Protein AF-A0A1Q5XMU3-F1 (afdb_monomer_lite)

pLDDT: mean 89.69, std 11.52, range [32.59, 97.75]

Secondary structure (DSSP, 8-state):
--HHHHHHHHHHTSGGGEEEETTTTEEEE-GGGS-HHHHHHHHHTT--TT-EEEE-HHHHHHHHHHHTT-TT--HHHHHHHHHHHHHTSSGGGGGHHHHHHHHHT-------B-TTSSSBTTT-----EEEEHHHHHHHHHTT----SHHHHHHHHHHHHHHHHTTTTPPPHHHHHHHHHHHHHHHT--TT--HHHHHHHHHHHT-S-HHHHHHHHHHHTS--

Radius of gyration: 18.68 Å; chains: 1; bounding box: 54×38×47 Å

Structure (mmCIF, N/CA/C/O backbone):
data_AF-A0A1Q5XMU3-F1
#
_entry.id   AF-A0A1Q5XMU3-F1
#
loop_
_atom_site.group_PDB
_atom_site.id
_atom_site.type_symbol
_atom_site.label_atom_id
_atom_site.label_alt_id
_atom_site.label_comp_id
_atom_site.label_asym_id
_atom_site.label_entity_id
_atom_site.label_seq_id
_atom_site.pdbx_PDB_ins_code
_atom_site.Cartn_x
_atom_site.Cartn_y
_atom_site.Cartn_z
_atom_site.occupancy
_atom_site.B_iso_or_equiv
_atom_site.auth_seq_id
_atom_site.auth_comp_id
_atom_site.auth_asym_id
_atom_site.auth_atom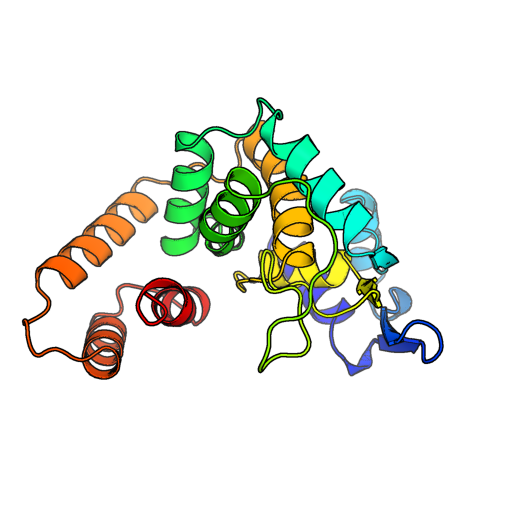_id
_atom_site.pdbx_PDB_model_num
ATOM 1 N N . MET A 1 1 ? 10.157 -1.623 8.350 1.00 85.00 1 MET A N 1
ATOM 2 C CA . MET A 1 1 ? 11.370 -0.986 7.797 1.00 85.00 1 MET A CA 1
ATOM 3 C C . MET A 1 1 ? 11.942 -0.007 8.817 1.00 85.00 1 MET A C 1
ATOM 5 O O . MET A 1 1 ? 11.156 0.649 9.494 1.00 85.00 1 MET A O 1
ATOM 9 N N . ASP A 1 2 ? 13.267 0.069 8.980 1.00 85.81 2 ASP A N 1
ATOM 10 C CA . ASP A 1 2 ? 13.879 1.017 9.924 1.00 85.81 2 ASP A CA 1
ATOM 11 C C . ASP A 1 2 ? 13.872 2.472 9.398 1.00 85.81 2 ASP A C 1
ATOM 13 O O . ASP A 1 2 ? 13.676 2.730 8.208 1.00 85.81 2 ASP A O 1
ATOM 17 N N . LYS A 1 3 ? 14.085 3.447 10.297 1.00 88.50 3 LYS A N 1
ATOM 18 C CA . LYS A 1 3 ? 14.045 4.883 9.957 1.00 88.50 3 LYS A CA 1
ATOM 19 C C . LYS A 1 3 ? 15.145 5.314 8.981 1.00 88.50 3 LYS A C 1
ATOM 21 O O . LYS A 1 3 ? 14.921 6.244 8.209 1.00 88.50 3 LYS A O 1
ATOM 26 N N . LYS A 1 4 ? 16.324 4.685 9.028 1.00 90.62 4 LYS A N 1
ATOM 27 C CA . LYS A 1 4 ? 17.451 5.023 8.143 1.00 90.62 4 LYS A CA 1
ATOM 28 C C . LYS A 1 4 ? 17.143 4.582 6.715 1.00 90.62 4 LYS A C 1
ATOM 30 O O . LYS A 1 4 ? 17.297 5.378 5.793 1.00 90.62 4 LYS A O 1
ATOM 35 N N . MET A 1 5 ? 16.613 3.370 6.562 1.00 92.56 5 MET A N 1
ATOM 36 C CA . MET A 1 5 ? 16.179 2.824 5.281 1.00 92.56 5 MET A CA 1
ATOM 37 C C . MET A 1 5 ? 15.066 3.685 4.684 1.00 92.56 5 MET A C 1
ATOM 39 O O . MET A 1 5 ? 15.163 4.113 3.538 1.00 92.56 5 MET A O 1
ATOM 43 N N . LEU A 1 6 ? 14.053 4.045 5.479 1.00 92.75 6 LEU A N 1
ATOM 44 C CA . LEU A 1 6 ? 12.958 4.889 4.996 1.00 92.75 6 LEU A CA 1
ATOM 45 C C . LEU A 1 6 ? 13.437 6.286 4.559 1.00 92.75 6 LEU A C 1
ATOM 47 O O . LEU A 1 6 ? 12.930 6.834 3.580 1.00 92.75 6 LEU A O 1
ATOM 51 N N . ALA A 1 7 ? 14.430 6.861 5.245 1.00 93.25 7 ALA A N 1
ATOM 52 C CA . ALA A 1 7 ? 15.046 8.126 4.841 1.00 93.25 7 ALA A CA 1
ATOM 53 C C . ALA A 1 7 ? 15.828 7.998 3.521 1.00 93.25 7 ALA A C 1
ATOM 55 O O . ALA A 1 7 ? 15.717 8.877 2.664 1.00 93.25 7 ALA A O 1
ATOM 56 N N . ALA A 1 8 ? 16.565 6.899 3.331 1.00 95.25 8 ALA A N 1
ATOM 57 C CA . ALA A 1 8 ? 17.249 6.600 2.074 1.00 95.25 8 ALA A CA 1
ATOM 58 C C . ALA A 1 8 ? 16.251 6.448 0.917 1.00 95.25 8 ALA A C 1
ATOM 60 O O . ALA A 1 8 ? 16.411 7.103 -0.111 1.00 95.25 8 ALA A O 1
ATOM 61 N N . LEU A 1 9 ? 15.172 5.680 1.110 1.00 96.19 9 LEU A N 1
ATOM 62 C CA . LEU A 1 9 ? 14.114 5.528 0.108 1.00 96.19 9 LEU A CA 1
ATOM 63 C C . LEU A 1 9 ? 13.406 6.851 -0.191 1.00 96.19 9 LEU A C 1
ATOM 65 O O . LEU A 1 9 ? 13.114 7.142 -1.345 1.00 96.19 9 LEU A O 1
ATOM 69 N N . LYS A 1 10 ? 13.189 7.704 0.817 1.00 95.25 10 LYS A N 1
ATOM 70 C CA . LYS A 1 10 ? 12.628 9.044 0.599 1.00 95.25 10 LYS A CA 1
ATOM 71 C C . LYS A 1 10 ? 13.522 9.924 -0.274 1.00 95.25 10 LYS A C 1
ATOM 73 O O . LYS A 1 10 ? 12.995 10.695 -1.070 1.00 95.25 10 LYS A O 1
ATOM 78 N N . LYS A 1 11 ? 14.849 9.814 -0.143 1.00 95.94 11 LYS A N 1
ATOM 79 C CA . LYS A 1 11 ? 15.787 10.471 -1.064 1.00 95.94 11 LYS A CA 1
ATOM 80 C C . LYS A 1 11 ? 15.689 9.833 -2.452 1.00 95.94 11 LYS A C 1
ATOM 82 O O . LYS A 1 11 ? 15.517 10.563 -3.418 1.00 95.94 11 LYS A O 1
ATOM 87 N N . LEU A 1 12 ? 15.741 8.503 -2.547 1.00 97.06 12 LEU A N 1
ATOM 88 C CA . LEU A 1 12 ? 15.710 7.770 -3.817 1.00 97.06 12 LEU A CA 1
ATOM 89 C C . LEU A 1 12 ? 14.469 8.107 -4.652 1.00 97.06 12 LEU A C 1
ATOM 91 O O . LEU A 1 12 ? 14.601 8.503 -5.802 1.00 97.06 12 LEU A O 1
ATOM 95 N N . TYR A 1 13 ? 13.281 8.001 -4.055 1.00 96.94 13 TYR A N 1
ATOM 96 C CA . TYR A 1 13 ? 11.997 8.171 -4.739 1.00 96.94 13 TYR A CA 1
ATOM 97 C C . TYR A 1 13 ? 11.547 9.629 -4.883 1.00 96.94 13 TYR A C 1
ATOM 99 O O . TYR A 1 13 ? 10.410 9.903 -5.274 1.00 96.94 13 TYR A O 1
ATOM 107 N N . HIS A 1 14 ? 12.425 10.587 -4.583 1.00 95.94 14 HIS A N 1
ATOM 108 C CA . HIS A 1 14 ? 12.162 11.985 -4.884 1.00 95.94 14 HIS A CA 1
ATOM 109 C C . HIS A 1 14 ? 12.151 12.204 -6.405 1.00 95.94 14 HIS A C 1
ATOM 111 O O . HIS A 1 14 ? 13.027 11.714 -7.111 1.00 95.94 14 HIS A O 1
ATOM 117 N N . HIS A 1 15 ? 11.188 12.975 -6.916 1.00 93.00 15 HIS A N 1
ATOM 118 C CA . HIS A 1 15 ? 10.968 13.165 -8.359 1.00 93.00 15 HIS A CA 1
ATOM 119 C C . HIS A 1 15 ? 12.192 13.715 -9.120 1.00 93.00 15 HIS A C 1
ATOM 121 O O . HIS A 1 15 ? 12.386 13.406 -10.288 1.00 93.00 15 HIS A O 1
ATOM 127 N N . THR A 1 16 ? 13.061 14.493 -8.468 1.00 95.44 16 THR A N 1
ATOM 128 C CA . THR A 1 16 ? 14.312 14.992 -9.082 1.00 95.44 16 THR A CA 1
ATOM 129 C C . THR A 1 16 ? 15.357 13.897 -9.314 1.00 95.44 16 THR A C 1
ATOM 131 O O . THR A 1 16 ? 16.312 14.095 -10.062 1.00 95.44 16 THR A O 1
ATOM 134 N N . ASN A 1 17 ? 15.208 12.754 -8.645 1.00 96.19 17 ASN A N 1
ATOM 135 C CA . ASN A 1 17 ? 16.136 11.629 -8.704 1.00 96.19 17 ASN A CA 1
ATOM 136 C C . ASN A 1 17 ? 15.641 10.522 -9.645 1.00 96.19 17 ASN A C 1
ATOM 138 O O . ASN A 1 17 ? 16.278 9.471 -9.733 1.00 96.19 17 ASN A O 1
ATOM 142 N N . SER A 1 18 ? 14.543 10.776 -10.364 1.00 96.50 18 SER A N 1
ATOM 143 C CA . SER A 1 18 ? 14.034 9.903 -11.414 1.00 96.50 18 SER A CA 1
ATOM 144 C C . SER A 1 18 ? 14.300 10.429 -12.818 1.00 96.50 18 SER A C 1
ATOM 146 O O . SER A 1 18 ? 14.412 11.633 -13.045 1.00 96.50 18 SER A O 1
ATOM 148 N N . GLU A 1 19 ? 14.324 9.497 -13.756 1.00 96.75 19 GLU A N 1
ATOM 149 C CA . GLU A 1 19 ? 14.208 9.707 -15.189 1.00 96.75 19 GLU A CA 1
ATOM 150 C C . GLU A 1 19 ? 12.916 9.040 -15.666 1.00 96.75 19 GLU A C 1
ATOM 152 O O . GLU A 1 19 ? 12.567 7.957 -15.194 1.00 96.75 19 GLU A O 1
ATOM 157 N N . TYR A 1 20 ? 12.153 9.717 -16.522 1.00 96.88 20 TYR A N 1
ATOM 158 C CA . TYR A 1 20 ? 10.902 9.165 -17.030 1.00 96.88 20 TYR A CA 1
ATOM 159 C C . TYR A 1 20 ? 11.183 8.319 -18.268 1.00 96.88 20 TYR A C 1
ATOM 161 O O . TYR A 1 20 ? 11.651 8.839 -19.280 1.00 96.88 20 TYR A O 1
ATOM 169 N N . ASP A 1 21 ? 10.889 7.029 -18.173 1.00 97.25 21 ASP A N 1
ATOM 170 C CA . ASP A 1 21 ? 10.898 6.111 -19.301 1.00 97.25 21 ASP A CA 1
ATOM 171 C C . ASP A 1 21 ? 9.603 6.322 -20.090 1.00 97.25 21 ASP A C 1
ATOM 173 O O . ASP A 1 21 ? 8.519 5.949 -19.641 1.00 97.25 21 ASP A O 1
ATOM 177 N N . VAL A 1 22 ? 9.716 6.978 -21.247 1.00 96.31 22 VAL A N 1
ATOM 178 C CA . VAL A 1 22 ? 8.573 7.311 -22.112 1.00 96.31 22 VAL A CA 1
ATOM 179 C C . VAL A 1 22 ? 7.969 6.063 -22.754 1.00 96.31 22 VAL A C 1
ATOM 181 O O . VAL A 1 22 ? 6.764 6.034 -22.979 1.00 96.31 22 VAL A O 1
ATOM 184 N N . GLU A 1 23 ? 8.783 5.047 -23.043 1.00 95.81 23 GLU A N 1
ATOM 185 C CA . GLU A 1 23 ? 8.330 3.817 -23.699 1.00 95.81 23 GLU A CA 1
ATOM 186 C C . GLU A 1 23 ? 7.429 3.014 -22.762 1.00 95.81 23 GLU A C 1
ATOM 188 O O . GLU A 1 23 ? 6.353 2.569 -23.154 1.00 95.81 23 GLU A O 1
ATOM 193 N N . ARG A 1 24 ? 7.845 2.884 -21.500 1.00 96.00 24 ARG A N 1
ATOM 194 C CA . ARG A 1 24 ? 7.089 2.147 -20.479 1.00 96.00 24 ARG A CA 1
ATOM 195 C C . ARG A 1 24 ? 6.096 3.025 -19.724 1.00 96.00 24 ARG A C 1
ATOM 197 O O . ARG A 1 24 ? 5.185 2.525 -19.081 1.00 96.00 24 ARG A O 1
ATOM 204 N N . GLY A 1 25 ? 6.261 4.339 -19.765 1.00 95.44 25 GLY A N 1
ATOM 205 C CA . GLY A 1 25 ? 5.423 5.278 -19.031 1.00 95.44 25 GLY A CA 1
ATOM 206 C C . GLY A 1 25 ? 5.676 5.302 -17.517 1.00 95.44 25 GLY A C 1
ATOM 207 O O . GLY A 1 25 ? 4.809 5.750 -16.763 1.00 95.44 25 GLY A O 1
ATOM 208 N N . VAL A 1 26 ? 6.851 4.862 -17.050 1.00 96.25 26 VAL A N 1
ATOM 209 C CA . VAL A 1 26 ? 7.207 4.772 -15.620 1.00 96.25 26 VAL A CA 1
ATOM 210 C C . VAL A 1 26 ? 8.422 5.628 -15.264 1.00 96.25 26 VAL A C 1
ATOM 212 O O . VAL A 1 26 ? 9.287 5.912 -16.084 1.00 96.25 26 VAL A O 1
ATOM 215 N N . SER A 1 27 ? 8.519 6.038 -13.998 1.00 96.88 27 SER A N 1
ATOM 216 C CA . SER A 1 27 ? 9.730 6.678 -13.471 1.00 96.88 27 SER A CA 1
ATOM 217 C C . SER A 1 27 ? 10.754 5.629 -13.031 1.00 96.88 27 SER A C 1
ATOM 219 O O . SER A 1 27 ? 10.442 4.768 -12.202 1.00 96.88 27 SER A O 1
ATOM 221 N N . LEU A 1 28 ? 11.983 5.757 -13.531 1.00 97.75 28 LEU A N 1
ATOM 222 C CA . LEU A 1 28 ? 13.152 4.983 -13.119 1.00 97.75 28 LEU A CA 1
ATOM 223 C C . LEU A 1 28 ? 14.025 5.826 -12.189 1.00 97.75 28 LEU A C 1
ATOM 225 O O . LEU A 1 28 ? 14.366 6.965 -12.499 1.00 97.75 28 LEU A O 1
ATOM 229 N N . TYR A 1 29 ? 14.384 5.284 -11.033 1.00 97.38 29 TYR A N 1
ATOM 230 C CA . TYR A 1 29 ? 15.081 5.991 -9.963 1.00 97.38 29 TYR A CA 1
ATOM 231 C C . TYR A 1 29 ? 16.564 5.629 -9.926 1.00 97.38 29 TYR A C 1
ATOM 233 O O . TYR A 1 29 ? 16.936 4.455 -9.935 1.00 97.38 29 TYR A O 1
ATOM 241 N N . ARG A 1 30 ? 17.416 6.655 -9.853 1.00 96.06 30 ARG A N 1
ATOM 242 C CA . ARG A 1 30 ? 18.880 6.528 -9.893 1.00 96.06 30 ARG A CA 1
ATOM 243 C C . ARG A 1 30 ? 19.457 6.311 -8.500 1.00 96.06 30 ARG A C 1
ATOM 245 O O . ARG A 1 30 ? 19.472 7.230 -7.671 1.00 96.06 30 ARG A O 1
ATOM 252 N N . THR A 1 31 ? 19.970 5.112 -8.232 1.00 94.75 31 THR A N 1
ATOM 253 C CA . THR A 1 31 ? 20.584 4.781 -6.932 1.00 94.75 31 THR A CA 1
ATOM 254 C C . THR A 1 31 ? 21.879 5.556 -6.678 1.00 94.75 31 THR A C 1
ATOM 256 O O . THR A 1 31 ? 22.273 5.764 -5.529 1.00 94.75 31 THR A O 1
ATOM 259 N N . GLU A 1 32 ? 22.502 6.081 -7.732 1.00 93.88 32 GLU A N 1
ATOM 260 C CA . GLU A 1 32 ? 23.724 6.885 -7.705 1.00 93.88 32 GLU A CA 1
ATOM 261 C C . GLU A 1 32 ? 23.534 8.183 -6.908 1.00 93.88 32 GLU A C 1
ATOM 263 O O . GLU A 1 32 ? 24.490 8.712 -6.345 1.00 93.88 32 GLU A O 1
ATOM 268 N N . THR A 1 33 ? 22.287 8.655 -6.801 1.00 92.44 33 THR A N 1
ATOM 269 C CA . THR A 1 33 ? 21.901 9.841 -6.018 1.00 92.44 33 THR A CA 1
ATOM 270 C C . THR A 1 33 ? 21.986 9.624 -4.500 1.00 92.44 33 THR A C 1
ATOM 272 O O . THR A 1 33 ? 21.957 10.582 -3.716 1.00 92.44 33 THR A O 1
ATOM 275 N N . LEU A 1 34 ? 22.089 8.371 -4.052 1.00 94.62 34 LEU A N 1
ATOM 276 C CA . LEU A 1 34 ? 22.257 8.010 -2.649 1.00 94.62 34 LEU A CA 1
ATOM 277 C C . LEU A 1 34 ? 23.734 8.012 -2.244 1.00 94.62 34 LEU A C 1
ATOM 279 O O . LEU A 1 34 ? 24.616 7.688 -3.034 1.00 94.62 34 LEU A O 1
ATOM 283 N N . GLU A 1 35 ? 23.997 8.308 -0.970 1.00 94.38 35 GLU A N 1
ATOM 284 C CA . GLU A 1 35 ? 25.339 8.140 -0.403 1.00 94.38 35 GLU A CA 1
ATOM 285 C C . GLU A 1 35 ? 25.748 6.655 -0.411 1.00 94.38 35 GLU A C 1
ATOM 287 O O . GLU A 1 35 ? 24.880 5.790 -0.241 1.00 94.38 35 GLU A O 1
ATOM 292 N N . PRO A 1 36 ? 27.049 6.318 -0.506 1.00 95.44 36 PRO A N 1
ATOM 293 C CA . PRO A 1 36 ? 27.510 4.926 -0.536 1.00 95.44 36 PRO A CA 1
ATOM 294 C C . PRO A 1 36 ? 26.989 4.064 0.624 1.00 95.44 36 PRO A C 1
ATOM 296 O O . PRO A 1 36 ? 26.612 2.912 0.423 1.00 95.44 36 PRO A O 1
ATOM 299 N N . ALA A 1 37 ? 26.904 4.628 1.834 1.00 93.31 37 ALA A N 1
ATOM 300 C CA . ALA A 1 37 ? 26.363 3.927 2.998 1.00 93.31 37 ALA A CA 1
ATOM 301 C C . ALA A 1 37 ? 24.868 3.592 2.850 1.00 93.31 37 ALA A C 1
ATOM 303 O O . ALA A 1 37 ? 24.435 2.524 3.275 1.00 93.31 37 ALA A O 1
ATOM 304 N N . ALA A 1 38 ? 24.089 4.482 2.225 1.00 94.00 38 ALA A N 1
ATOM 305 C CA . ALA A 1 38 ? 22.674 4.253 1.956 1.00 94.00 38 ALA A CA 1
ATOM 306 C C . ALA A 1 38 ? 22.482 3.211 0.844 1.00 94.00 38 ALA A C 1
ATOM 308 O O . ALA A 1 38 ? 21.647 2.327 1.002 1.00 94.00 38 ALA A O 1
ATOM 309 N N . ARG A 1 39 ? 23.293 3.242 -0.225 1.00 94.56 39 ARG A N 1
ATOM 310 C CA . ARG A 1 39 ? 23.283 2.191 -1.264 1.00 94.56 39 ARG A CA 1
ATOM 311 C C . ARG A 1 39 ? 23.563 0.807 -0.682 1.00 94.56 39 ARG A C 1
ATOM 313 O O . ARG A 1 39 ? 22.776 -0.109 -0.884 1.00 94.56 39 ARG A O 1
ATOM 320 N N . LYS A 1 40 ? 24.606 0.694 0.146 1.00 92.94 40 LYS A N 1
ATOM 321 C CA . LYS A 1 40 ? 24.927 -0.551 0.856 1.00 92.94 40 LYS A CA 1
ATOM 322 C C . LYS A 1 40 ? 23.772 -1.024 1.740 1.00 92.94 40 LYS A C 1
ATOM 324 O O . LYS A 1 40 ? 23.532 -2.221 1.854 1.00 92.94 40 LYS A O 1
ATOM 329 N N . GLN A 1 41 ? 23.055 -0.098 2.376 1.00 91.81 41 GLN A N 1
ATOM 330 C CA . GLN A 1 41 ? 21.873 -0.447 3.156 1.00 91.81 41 GLN A CA 1
ATOM 331 C C . GLN A 1 41 ? 20.760 -1.012 2.258 1.00 91.81 41 GLN A C 1
ATOM 333 O O . GLN A 1 41 ? 20.188 -2.036 2.609 1.00 91.81 41 GLN A O 1
ATOM 338 N N . LEU A 1 42 ? 20.485 -0.415 1.093 1.00 93.12 42 LEU A N 1
ATOM 339 C CA . LEU A 1 42 ? 19.509 -0.961 0.138 1.00 93.12 42 LEU A CA 1
ATOM 340 C C . LEU A 1 42 ? 19.868 -2.393 -0.276 1.00 93.12 42 LEU A C 1
ATOM 342 O O . LEU A 1 42 ? 19.014 -3.273 -0.203 1.00 93.12 42 LEU A O 1
ATOM 346 N N . GLU A 1 43 ? 21.133 -2.636 -0.617 1.00 92.06 43 GLU A N 1
ATOM 347 C CA . GLU A 1 43 ? 21.645 -3.964 -0.981 1.00 92.06 43 GLU A CA 1
ATOM 348 C C . GLU A 1 43 ? 21.471 -4.984 0.154 1.00 92.06 43 GLU A C 1
ATOM 350 O O . GLU A 1 43 ? 20.992 -6.090 -0.074 1.00 92.06 43 GLU A O 1
ATOM 355 N N . GLN A 1 44 ? 21.795 -4.610 1.398 1.00 91.00 44 GLN A N 1
ATOM 356 C CA . GLN A 1 44 ? 21.622 -5.479 2.572 1.00 91.00 44 GLN A CA 1
ATOM 357 C C . GLN A 1 44 ? 20.162 -5.850 2.834 1.00 91.00 44 GLN A C 1
ATOM 359 O O . GLN A 1 44 ? 19.881 -6.936 3.336 1.00 91.00 44 GLN A O 1
ATOM 364 N N . TYR A 1 45 ? 19.242 -4.944 2.513 1.00 89.12 45 TYR A N 1
ATOM 365 C CA . TYR A 1 45 ? 17.806 -5.182 2.603 1.00 89.12 45 TYR A CA 1
ATOM 366 C C . TYR A 1 45 ? 17.241 -5.908 1.372 1.00 89.12 45 TYR A C 1
ATOM 368 O O . TYR A 1 45 ? 16.050 -6.210 1.364 1.00 89.12 45 TYR A O 1
ATOM 376 N N . GLY A 1 46 ? 18.062 -6.180 0.348 1.00 91.88 46 GLY A N 1
ATOM 377 C CA . GLY A 1 46 ? 17.612 -6.754 -0.921 1.00 91.88 46 GLY A CA 1
ATOM 378 C C . GLY A 1 46 ? 16.644 -5.843 -1.677 1.00 91.88 46 GLY A C 1
ATOM 379 O O . GLY A 1 46 ? 15.783 -6.329 -2.401 1.00 91.88 46 GLY A O 1
ATOM 380 N N . TRP A 1 47 ? 16.725 -4.525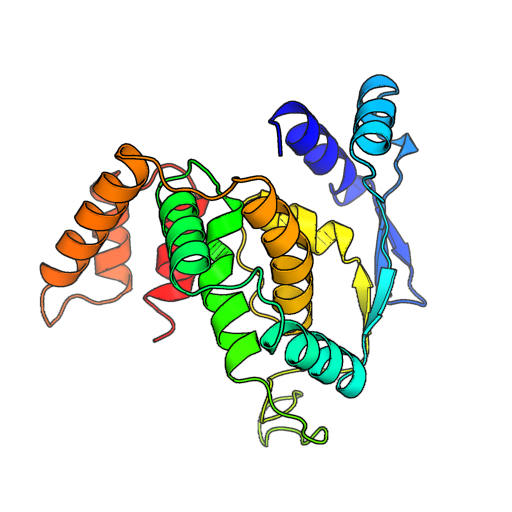 -1.468 1.00 94.50 47 TRP A N 1
ATOM 381 C CA . TRP A 1 47 ? 15.794 -3.576 -2.067 1.00 94.50 47 TRP A CA 1
ATOM 382 C C . TRP A 1 47 ? 16.194 -3.237 -3.502 1.00 94.50 47 TRP A C 1
ATOM 384 O O . TRP A 1 47 ? 17.174 -2.526 -3.736 1.00 94.50 47 TRP A O 1
ATOM 394 N N . GLU A 1 48 ? 15.381 -3.668 -4.460 1.00 95.56 48 GLU A N 1
ATOM 395 C CA . GLU A 1 48 ? 15.496 -3.265 -5.857 1.00 95.56 48 GLU A CA 1
ATOM 396 C C . GLU A 1 48 ? 14.826 -1.903 -6.089 1.00 95.56 48 GLU A C 1
ATOM 398 O O . GLU A 1 48 ? 13.653 -1.709 -5.775 1.00 95.56 48 GLU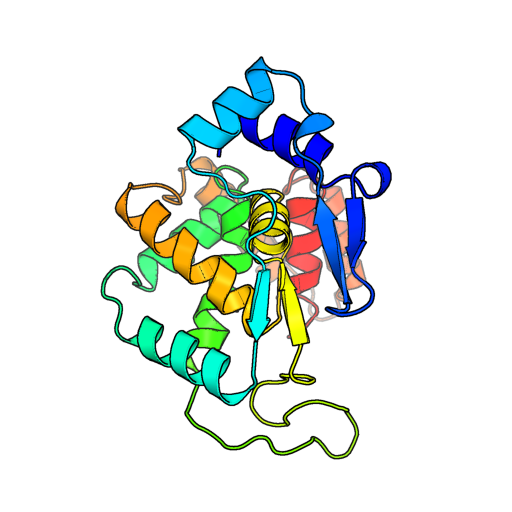 A O 1
ATOM 403 N N . ALA A 1 49 ? 15.558 -0.928 -6.633 1.00 96.12 49 ALA A N 1
ATOM 404 C CA . ALA A 1 49 ? 15.043 0.432 -6.829 1.00 96.12 49 ALA A CA 1
ATOM 405 C C . ALA A 1 49 ? 13.959 0.539 -7.918 1.00 96.12 49 ALA A C 1
ATOM 407 O O . ALA A 1 49 ? 13.086 1.401 -7.828 1.00 96.12 49 ALA A O 1
ATOM 408 N N . ASN A 1 50 ? 14.032 -0.316 -8.942 1.00 97.12 50 ASN A N 1
ATOM 409 C CA . ASN A 1 50 ? 13.206 -0.253 -10.148 1.00 97.12 50 ASN A CA 1
ATOM 410 C C . ASN A 1 50 ? 12.666 -1.637 -10.525 1.00 97.12 50 ASN A C 1
ATOM 412 O O . ASN A 1 50 ? 12.952 -2.136 -11.605 1.00 97.12 50 ASN A O 1
ATOM 416 N N . ASP A 1 51 ? 11.871 -2.227 -9.632 1.00 96.75 51 ASP A N 1
ATOM 417 C CA . ASP A 1 51 ? 11.144 -3.479 -9.879 1.00 96.75 51 ASP A CA 1
ATOM 418 C C . ASP A 1 51 ? 9.958 -3.208 -10.824 1.00 96.75 51 ASP A C 1
ATOM 420 O O . ASP A 1 51 ? 8.828 -2.970 -10.380 1.00 96.75 51 ASP A O 1
ATOM 424 N N . THR A 1 52 ? 10.245 -3.093 -12.125 1.00 97.25 52 THR A N 1
ATOM 425 C CA . THR A 1 52 ? 9.265 -2.713 -13.153 1.00 97.25 52 THR A CA 1
ATOM 426 C C . THR A 1 52 ? 8.671 -3.920 -13.858 1.00 97.25 52 THR A C 1
ATOM 428 O O . THR A 1 52 ? 9.417 -4.706 -14.441 1.00 97.25 52 THR A O 1
ATOM 431 N N . HIS A 1 53 ? 7.343 -4.002 -13.900 1.00 96.38 53 HIS A N 1
ATOM 432 C CA . HIS A 1 53 ? 6.612 -5.092 -14.550 1.00 96.38 53 HIS A CA 1
ATOM 433 C C . HIS A 1 53 ? 5.519 -4.543 -15.449 1.00 96.38 53 HIS A C 1
ATOM 435 O O . HIS A 1 53 ? 4.858 -3.573 -15.082 1.00 96.38 53 HIS A O 1
ATOM 441 N N . GLU A 1 54 ? 5.306 -5.184 -16.592 1.00 97.12 54 GLU A N 1
ATOM 442 C CA . GLU A 1 54 ? 4.072 -5.022 -17.351 1.00 97.12 54 GLU A CA 1
ATOM 443 C C . GLU A 1 54 ? 2.963 -5.775 -16.617 1.00 97.12 54 GLU A C 1
ATOM 445 O O . GLU A 1 54 ? 3.074 -6.972 -16.354 1.00 97.12 54 GLU A O 1
ATOM 450 N N . ILE A 1 55 ? 1.916 -5.055 -16.227 1.00 96.12 55 ILE A N 1
ATOM 451 C CA . ILE A 1 55 ? 0.783 -5.611 -15.501 1.00 96.12 55 ILE A CA 1
ATOM 452 C C . ILE A 1 55 ? -0.412 -5.626 -16.436 1.00 96.12 55 ILE A C 1
ATOM 454 O O . ILE A 1 55 ? -0.914 -4.567 -16.820 1.00 96.12 55 ILE A O 1
ATOM 458 N N . THR A 1 56 ? -0.892 -6.826 -16.750 1.00 97.00 56 THR A N 1
ATOM 459 C CA . THR A 1 56 ? -2.127 -7.017 -17.510 1.00 97.00 56 THR A CA 1
ATOM 460 C C . THR A 1 56 ? -3.312 -7.276 -16.585 1.00 97.00 56 THR A C 1
ATOM 462 O O . THR A 1 56 ? -3.149 -7.739 -15.447 1.00 97.00 56 THR A O 1
ATOM 465 N N . HIS A 1 57 ? -4.527 -7.014 -17.074 1.00 96.31 57 HIS A N 1
ATOM 466 C CA . HIS A 1 57 ? -5.767 -7.339 -16.357 1.00 96.31 57 HIS A CA 1
ATOM 467 C C . HIS A 1 57 ? -5.832 -8.816 -15.944 1.00 96.31 57 HIS A C 1
ATOM 469 O O . HIS A 1 57 ? -6.164 -9.127 -14.798 1.00 96.31 57 HIS A O 1
ATOM 475 N N . HIS A 1 58 ? -5.490 -9.721 -16.860 1.00 95.31 58 HIS A N 1
ATOM 476 C CA . HIS A 1 58 ? -5.560 -11.158 -16.613 1.00 95.31 58 HIS A CA 1
ATOM 477 C C . HIS A 1 58 ? -4.524 -11.604 -15.575 1.00 95.31 58 HIS A C 1
ATOM 479 O O . HIS A 1 58 ? -4.863 -12.310 -14.618 1.00 95.31 58 HIS A O 1
ATOM 485 N N . ASP A 1 59 ? -3.277 -11.148 -15.719 1.00 94.94 59 ASP A N 1
ATOM 486 C CA . ASP A 1 59 ? -2.188 -11.555 -14.834 1.00 94.94 59 ASP A CA 1
ATOM 487 C C . ASP A 1 59 ? -2.431 -11.085 -13.405 1.00 94.94 59 ASP A C 1
ATOM 489 O O . ASP A 1 59 ? -2.327 -11.884 -12.472 1.00 94.94 59 ASP A O 1
ATOM 493 N N . ILE A 1 60 ? -2.836 -9.825 -13.210 1.00 95.38 60 ILE A N 1
ATOM 494 C CA . ILE A 1 60 ? -3.032 -9.301 -11.857 1.00 95.38 60 ILE A CA 1
ATOM 495 C C . ILE A 1 60 ? -4.195 -9.981 -11.129 1.00 95.38 60 ILE A C 1
ATOM 497 O O . ILE A 1 60 ? -4.116 -10.215 -9.919 1.00 95.38 60 ILE A O 1
ATOM 501 N N . ASN A 1 61 ? -5.256 -10.349 -11.854 1.00 95.81 61 ASN A N 1
ATOM 502 C CA . ASN A 1 61 ? -6.363 -11.108 -11.282 1.00 95.81 61 ASN A CA 1
ATOM 503 C C . ASN A 1 61 ? -5.874 -12.482 -10.817 1.00 95.81 61 ASN A C 1
ATOM 505 O O . ASN A 1 61 ? -6.104 -12.852 -9.666 1.00 95.81 61 ASN A O 1
ATOM 509 N N . ARG A 1 62 ? -5.143 -13.214 -11.667 1.00 95.62 62 ARG A N 1
ATOM 510 C CA . ARG A 1 62 ? -4.593 -14.534 -11.317 1.00 95.62 62 ARG A CA 1
ATOM 511 C C . ARG A 1 62 ? -3.608 -14.468 -10.160 1.00 95.62 62 ARG A C 1
ATOM 513 O O . ARG A 1 62 ? -3.664 -15.313 -9.269 1.00 95.62 62 ARG A O 1
ATOM 520 N N . MET A 1 63 ? -2.746 -13.457 -10.143 1.00 95.31 63 MET A N 1
ATOM 521 C CA . MET A 1 63 ? -1.801 -13.214 -9.056 1.00 95.31 63 MET A CA 1
ATOM 522 C C . MET A 1 63 ? -2.519 -12.983 -7.719 1.00 95.31 63 MET A C 1
ATOM 524 O O . MET A 1 63 ? -2.142 -13.578 -6.712 1.00 95.31 63 MET A O 1
ATOM 528 N N . LEU A 1 64 ? -3.587 -12.178 -7.692 1.00 95.44 64 LEU A N 1
ATOM 529 C CA . LEU A 1 64 ? -4.391 -11.973 -6.481 1.00 95.44 64 LEU A CA 1
ATOM 530 C C . LEU A 1 64 ? -5.175 -13.220 -6.065 1.00 95.44 64 LEU A C 1
ATOM 532 O O . LEU A 1 64 ? -5.248 -13.514 -4.874 1.00 95.44 64 LEU A O 1
ATOM 536 N N . ILE A 1 65 ? -5.745 -13.959 -7.017 1.00 96.12 65 ILE A N 1
ATOM 537 C CA . ILE A 1 65 ? -6.465 -15.209 -6.734 1.00 96.12 65 ILE A CA 1
ATOM 538 C C . ILE A 1 65 ? -5.514 -16.239 -6.118 1.00 96.12 65 ILE A C 1
ATOM 540 O O . ILE A 1 65 ? -5.868 -16.882 -5.133 1.00 96.12 65 ILE A O 1
ATOM 544 N N . ALA A 1 66 ? -4.284 -16.354 -6.628 1.00 95.06 66 ALA A N 1
ATOM 545 C CA . ALA A 1 66 ? -3.282 -17.264 -6.075 1.00 95.06 66 ALA A CA 1
ATOM 546 C C . ALA A 1 66 ? -3.001 -16.983 -4.585 1.00 95.06 66 ALA A C 1
ATOM 548 O O . ALA A 1 66 ? -2.884 -17.921 -3.791 1.00 95.06 66 ALA A O 1
ATOM 549 N N . LEU A 1 67 ? -2.983 -15.705 -4.184 1.00 95.12 67 LEU A N 1
ATOM 550 C CA . LEU A 1 67 ? -2.785 -15.300 -2.788 1.00 95.12 67 LEU A CA 1
ATOM 551 C C . LEU A 1 67 ? -3.938 -15.699 -1.855 1.00 95.12 67 LEU A C 1
ATOM 553 O O . LEU A 1 67 ? -3.709 -15.823 -0.655 1.00 95.12 67 LEU A O 1
ATOM 557 N N . GLN A 1 68 ? -5.150 -15.953 -2.362 1.00 93.81 68 GLN A N 1
ATOM 558 C CA . GLN A 1 68 ? -6.287 -16.367 -1.521 1.00 93.81 68 GLN A CA 1
ATOM 559 C C . GLN A 1 68 ? -6.030 -17.690 -0.794 1.00 93.81 68 GLN A C 1
ATOM 561 O O . GLN A 1 68 ? -6.581 -17.926 0.280 1.00 93.81 68 GLN A O 1
ATOM 566 N N . SER A 1 69 ? -5.196 -18.549 -1.383 1.00 89.50 69 SER A N 1
ATOM 567 C CA . SER A 1 69 ? -4.816 -19.847 -0.821 1.00 89.50 69 SER A CA 1
ATOM 568 C C . SER A 1 69 ? -3.574 -19.795 0.079 1.00 89.50 69 SER A C 1
ATOM 570 O O . SER A 1 69 ? -3.166 -20.820 0.626 1.00 89.50 69 SER A O 1
ATOM 572 N N . ASP A 1 70 ? -2.964 -18.619 0.257 1.00 89.00 70 ASP A N 1
ATOM 573 C CA . ASP A 1 70 ? -1.752 -18.462 1.056 1.00 89.00 70 ASP A CA 1
ATOM 574 C C . ASP A 1 70 ? -2.063 -18.537 2.560 1.00 89.00 70 ASP A C 1
ATOM 576 O O . ASP A 1 70 ? -2.669 -17.639 3.148 1.00 89.00 70 ASP A O 1
ATOM 580 N N . GLY A 1 71 ? -1.598 -19.604 3.215 1.00 82.12 71 GLY A N 1
ATOM 581 C CA . GLY A 1 71 ? -1.821 -19.842 4.645 1.00 82.12 71 GLY A CA 1
ATOM 582 C C . GLY A 1 71 ? -1.162 -18.822 5.584 1.00 82.12 71 GLY A C 1
ATOM 583 O O . GLY A 1 71 ? -1.432 -18.829 6.789 1.00 82.12 71 GLY A O 1
ATOM 584 N N . ARG A 1 72 ? -0.303 -17.926 5.078 1.00 86.44 72 ARG A N 1
ATOM 585 C CA . ARG A 1 72 ? 0.246 -16.814 5.871 1.00 86.44 72 ARG A CA 1
ATOM 586 C C . ARG A 1 72 ? -0.817 -15.753 6.143 1.00 86.44 72 ARG A C 1
ATOM 588 O O . ARG A 1 72 ? -0.738 -15.077 7.180 1.00 86.44 72 ARG A O 1
ATOM 595 N N . ALA A 1 73 ? -1.826 -15.666 5.276 1.00 77.88 73 ALA A N 1
ATOM 596 C CA . ALA A 1 73 ? -2.983 -14.802 5.411 1.00 77.88 73 ALA A CA 1
ATOM 597 C C . ALA A 1 73 ? -3.997 -15.404 6.391 1.00 77.88 73 ALA A C 1
ATOM 599 O O . ALA A 1 73 ? -4.635 -16.419 6.134 1.00 77.88 73 ALA A O 1
ATOM 600 N N . SER A 1 74 ? -4.197 -14.744 7.527 1.00 88.19 74 SER A N 1
ATOM 601 C CA . SER A 1 74 ? -5.363 -14.995 8.375 1.00 88.19 74 SER A CA 1
ATOM 602 C C . SER A 1 74 ? -5.997 -13.669 8.734 1.00 88.19 74 SER A C 1
ATOM 604 O O . SER A 1 74 ? -5.293 -12.675 8.925 1.00 88.19 74 SER A O 1
ATOM 606 N N . TRP A 1 75 ? -7.322 -13.659 8.858 1.00 91.56 75 TRP A N 1
ATOM 607 C CA . TRP A 1 75 ? -8.061 -12.455 9.225 1.00 91.56 75 TRP A CA 1
ATOM 608 C C . TRP A 1 75 ? -7.490 -11.779 10.479 1.00 91.56 75 TRP A C 1
ATOM 610 O O . TRP A 1 75 ? -7.307 -10.567 10.492 1.00 91.56 75 TRP A O 1
ATOM 620 N N . SER A 1 76 ? -7.114 -12.557 11.500 1.00 92.94 76 SER A N 1
ATOM 621 C CA . SER A 1 76 ? -6.522 -12.028 12.735 1.00 92.94 76 SER A CA 1
ATOM 622 C C . SER A 1 76 ? -5.187 -11.315 12.505 1.00 92.94 76 SER A C 1
ATOM 624 O O . SER A 1 76 ? -4.960 -10.256 13.086 1.00 92.94 76 SER A O 1
ATOM 626 N N . ARG A 1 77 ? -4.314 -11.844 11.636 1.00 94.06 77 ARG A N 1
ATOM 627 C CA . ARG A 1 77 ? -3.041 -11.193 11.284 1.00 94.06 77 ARG A CA 1
ATOM 628 C C . ARG A 1 77 ? -3.251 -9.927 10.458 1.00 94.06 77 ARG A C 1
ATOM 630 O O . ARG A 1 77 ? -2.584 -8.930 10.713 1.00 94.06 77 ARG A O 1
ATOM 637 N N . ILE A 1 78 ? -4.185 -9.950 9.507 1.00 95.19 78 ILE A N 1
ATOM 638 C CA . ILE A 1 78 ? -4.515 -8.780 8.680 1.00 95.19 78 ILE A CA 1
ATOM 639 C C . ILE A 1 78 ? -5.127 -7.672 9.542 1.00 95.19 78 ILE A C 1
ATOM 641 O O . ILE A 1 78 ? -4.646 -6.542 9.520 1.00 95.19 78 ILE A O 1
ATOM 645 N N . ALA A 1 79 ? -6.129 -7.997 10.359 1.00 95.25 79 ALA A N 1
ATOM 646 C CA . ALA A 1 79 ? -6.737 -7.049 11.286 1.00 95.25 79 ALA A CA 1
ATOM 647 C C . ALA A 1 79 ? -5.713 -6.517 12.303 1.00 95.25 79 ALA A C 1
ATOM 649 O O . ALA A 1 79 ? -5.683 -5.321 12.580 1.00 95.25 79 ALA A O 1
ATOM 650 N N . GLY A 1 80 ? -4.823 -7.378 12.808 1.00 95.69 80 GLY A N 1
ATOM 651 C CA . GLY A 1 80 ? -3.724 -6.976 13.684 1.00 95.69 80 GLY A CA 1
ATOM 652 C C . GLY A 1 80 ? -2.785 -5.961 13.027 1.00 95.69 80 GLY A C 1
ATOM 653 O O . GLY A 1 80 ? -2.513 -4.915 13.619 1.00 95.69 80 GLY A O 1
ATOM 654 N N . ALA A 1 81 ? -2.360 -6.217 11.785 1.00 95.31 81 ALA A N 1
ATOM 655 C CA . ALA A 1 81 ? -1.528 -5.286 11.024 1.00 95.31 81 ALA A CA 1
ATOM 656 C C . ALA A 1 81 ? -2.233 -3.949 10.799 1.00 95.31 81 ALA A C 1
ATOM 658 O O . ALA A 1 81 ? -1.605 -2.901 10.941 1.00 95.31 81 ALA A O 1
ATOM 659 N N . PHE A 1 82 ? -3.531 -3.966 10.501 1.00 94.06 82 PHE A N 1
ATOM 660 C CA . PHE A 1 82 ? -4.323 -2.750 10.375 1.00 94.06 82 PHE A CA 1
ATOM 661 C C . PHE A 1 82 ? -4.367 -1.941 11.668 1.00 94.06 82 PHE A C 1
ATOM 663 O O . PHE A 1 82 ? -4.055 -0.753 11.642 1.00 94.06 82 PHE A O 1
ATOM 670 N N . ILE A 1 83 ? -4.666 -2.581 12.801 1.00 94.06 83 ILE A N 1
ATOM 671 C CA . ILE A 1 83 ? -4.673 -1.929 14.119 1.00 94.06 83 ILE A CA 1
ATOM 672 C C . ILE A 1 83 ? -3.299 -1.313 14.413 1.00 94.06 83 ILE A C 1
ATOM 674 O O . ILE A 1 83 ? -3.218 -0.145 14.790 1.00 94.06 83 ILE A O 1
ATOM 678 N N . ALA A 1 84 ? -2.214 -2.051 14.163 1.00 94.19 84 ALA A N 1
ATOM 679 C CA . ALA A 1 84 ? -0.843 -1.555 14.303 1.00 94.19 84 ALA A CA 1
ATOM 680 C C . ALA A 1 84 ? -0.533 -0.381 13.348 1.00 94.19 84 ALA A C 1
ATOM 682 O O . ALA A 1 84 ? 0.237 0.523 13.681 1.00 94.19 84 ALA A O 1
ATOM 683 N N . GLY A 1 85 ? -1.143 -0.367 12.161 1.00 91.38 85 GLY A N 1
ATOM 684 C CA . GLY A 1 85 ? -1.077 0.733 11.201 1.00 91.38 85 GLY A CA 1
ATOM 685 C C . GLY A 1 85 ? -1.777 1.995 11.688 1.00 91.38 85 GLY A C 1
ATOM 686 O O . GLY A 1 85 ? -1.175 3.067 11.653 1.00 91.38 85 GLY A O 1
ATOM 687 N N . VAL A 1 86 ? -3.005 1.866 12.197 1.00 87.88 86 VAL A N 1
ATOM 688 C CA . VAL A 1 86 ? -3.774 2.982 12.773 1.00 87.88 86 VAL A CA 1
ATOM 689 C C . VAL A 1 86 ? -3.084 3.539 14.021 1.00 87.88 86 VAL A C 1
ATOM 691 O O . VAL A 1 86 ? -2.958 4.755 14.163 1.00 87.88 86 VAL A O 1
ATOM 694 N N . GLY A 1 87 ? -2.604 2.657 14.903 1.00 87.19 87 GLY A N 1
ATOM 695 C CA . GLY A 1 87 ? -1.871 3.020 16.120 1.00 87.19 87 GLY A CA 1
ATOM 696 C C . GLY A 1 87 ? -0.473 3.597 15.866 1.00 87.19 87 GLY A C 1
ATOM 697 O O . GLY A 1 87 ? 0.082 4.308 16.706 1.00 87.19 87 GLY A O 1
ATOM 698 N N . GLY A 1 88 ? 0.072 3.371 14.668 1.00 86.88 88 GLY A N 1
ATOM 699 C CA . GLY A 1 88 ? 1.323 3.955 14.190 1.00 86.88 88 GLY A CA 1
ATOM 700 C C . GLY A 1 88 ? 2.576 3.135 14.500 1.00 86.88 88 GLY A C 1
ATOM 701 O O . GLY A 1 88 ? 3.668 3.527 14.077 1.00 86.88 88 GLY A O 1
ATOM 702 N N . SER A 1 89 ? 2.466 1.995 15.189 1.00 91.00 89 SER A N 1
ATOM 703 C CA . SER A 1 89 ? 3.606 1.093 15.399 1.00 91.00 89 SER A CA 1
ATOM 704 C C . SER A 1 89 ? 4.037 0.361 14.121 1.00 91.00 89 SER A C 1
ATOM 706 O O . SER A 1 89 ? 5.207 -0.016 13.997 1.00 91.00 89 SER A O 1
ATOM 708 N N . PHE A 1 90 ? 3.130 0.211 13.151 1.00 92.56 90 PHE A N 1
ATOM 709 C CA . PHE A 1 90 ? 3.389 -0.425 11.861 1.00 92.56 90 PHE A CA 1
ATOM 710 C C . PHE A 1 90 ? 2.685 0.314 10.707 1.00 92.56 90 PHE A C 1
ATOM 712 O O . PHE A 1 90 ? 1.733 -0.215 10.140 1.00 92.56 90 PHE A O 1
ATOM 719 N N . PRO A 1 91 ? 3.149 1.517 10.302 1.00 89.31 91 PRO A N 1
ATOM 720 C CA . PRO A 1 91 ? 2.419 2.404 9.384 1.00 89.31 91 PRO A CA 1
ATOM 721 C C . PRO A 1 91 ? 1.961 1.775 8.062 1.00 89.31 91 PRO A C 1
ATOM 723 O O . PRO A 1 91 ? 0.901 2.122 7.559 1.00 89.31 91 PRO A O 1
ATOM 726 N N . ARG A 1 92 ? 2.706 0.813 7.505 1.00 91.12 92 ARG A N 1
ATOM 727 C CA . ARG A 1 92 ? 2.280 0.114 6.281 1.00 91.12 92 ARG A CA 1
ATOM 728 C C . ARG A 1 92 ? 1.012 -0.719 6.452 1.00 91.12 92 ARG A C 1
ATOM 730 O O . ARG A 1 92 ? 0.303 -0.968 5.491 1.00 91.12 92 ARG A O 1
ATOM 737 N N . GLY A 1 93 ? 0.701 -1.130 7.679 1.00 92.44 93 GLY A N 1
ATOM 738 C CA . GLY A 1 93 ? -0.484 -1.919 7.990 1.00 92.44 93 GLY A CA 1
ATOM 739 C C . GLY A 1 93 ? -1.801 -1.219 7.651 1.00 92.44 93 GLY A C 1
ATOM 740 O O . GLY A 1 93 ? -2.821 -1.884 7.515 1.00 92.44 93 GLY A O 1
ATOM 741 N N . VAL A 1 94 ? -1.790 0.096 7.433 1.00 89.50 94 VAL A N 1
ATOM 742 C CA . VAL A 1 94 ? -2.969 0.891 7.071 1.00 89.50 94 VAL A CA 1
ATOM 743 C C . VAL A 1 94 ? -3.671 0.399 5.794 1.00 89.50 94 VAL A C 1
ATOM 745 O O . VAL A 1 94 ? -4.898 0.464 5.700 1.00 89.50 94 VAL A O 1
ATOM 748 N N . SER A 1 95 ? -2.931 -0.117 4.810 1.00 90.12 95 SER A N 1
ATOM 749 C CA . SER A 1 95 ? -3.513 -0.652 3.570 1.00 90.12 95 SER A CA 1
ATOM 750 C C . SER A 1 95 ? -4.021 -2.090 3.698 1.00 90.12 95 SER A C 1
ATOM 752 O O . SER A 1 95 ? -4.804 -2.522 2.856 1.00 90.12 95 SER A O 1
ATOM 754 N N . SER A 1 96 ? -3.633 -2.811 4.756 1.00 93.00 96 SER A N 1
ATOM 755 C CA . SER A 1 96 ? -3.798 -4.269 4.837 1.00 93.00 96 SER A CA 1
ATOM 756 C C . SER A 1 96 ? -5.246 -4.744 4.694 1.00 93.00 96 SER A C 1
ATOM 758 O O . SER A 1 96 ? -5.482 -5.712 3.974 1.00 93.00 96 SER A O 1
ATOM 760 N N . LEU A 1 97 ? -6.222 -4.058 5.307 1.00 92.50 97 LEU A N 1
ATOM 761 C CA . LEU A 1 97 ? -7.639 -4.415 5.177 1.00 92.50 97 LEU A CA 1
ATOM 762 C C . LEU A 1 97 ? -8.152 -4.235 3.750 1.00 92.50 97 LEU A C 1
ATOM 764 O O . LEU A 1 97 ? -8.744 -5.160 3.204 1.00 92.50 97 LEU A O 1
ATOM 768 N N . MET A 1 98 ? -7.913 -3.076 3.135 1.00 91.12 98 MET A N 1
ATOM 769 C CA . MET A 1 98 ? -8.353 -2.801 1.764 1.00 91.12 98 MET A CA 1
ATOM 770 C C . MET A 1 98 ? -7.706 -3.764 0.761 1.00 91.12 98 MET A C 1
ATOM 772 O O . MET A 1 98 ? -8.390 -4.289 -0.119 1.00 91.12 98 MET A O 1
ATOM 776 N N . SER A 1 99 ? -6.406 -4.033 0.909 1.00 94.25 99 SER A N 1
ATOM 777 C CA . SER A 1 99 ? -5.686 -4.986 0.062 1.00 94.25 99 SER A CA 1
ATOM 778 C C . SER A 1 99 ? -6.248 -6.401 0.222 1.00 94.25 99 SER A C 1
ATOM 780 O O . SER A 1 99 ? -6.544 -7.067 -0.770 1.00 94.25 99 SER A O 1
ATOM 782 N N . TYR A 1 100 ? -6.468 -6.840 1.466 1.00 94.56 100 TYR A N 1
ATOM 783 C CA . TYR A 1 100 ? -7.033 -8.154 1.767 1.00 94.56 100 TYR A CA 1
ATOM 784 C C . TYR A 1 100 ? -8.466 -8.303 1.254 1.00 94.56 100 TYR A C 1
ATOM 786 O O . TYR A 1 100 ? -8.769 -9.301 0.608 1.00 94.56 100 TYR A O 1
ATOM 794 N N . GLN A 1 101 ? -9.326 -7.302 1.472 1.00 92.56 101 GLN A N 1
ATOM 795 C CA . GLN A 1 101 ? -10.703 -7.290 0.973 1.00 92.56 101 GLN A CA 1
ATOM 796 C C . GLN A 1 101 ? -10.735 -7.437 -0.551 1.00 92.56 101 GLN A C 1
ATOM 798 O O . GLN A 1 101 ? -11.491 -8.245 -1.088 1.00 92.56 101 GLN A O 1
ATOM 803 N N . ARG A 1 102 ? -9.883 -6.690 -1.260 1.00 92.88 102 ARG A N 1
ATOM 804 C CA . ARG A 1 102 ? -9.778 -6.803 -2.717 1.00 92.88 102 ARG A CA 1
ATOM 805 C C . ARG A 1 102 ? -9.360 -8.209 -3.147 1.00 92.88 102 ARG A C 1
ATOM 807 O O . ARG A 1 102 ? -9.915 -8.732 -4.107 1.00 92.88 102 ARG A O 1
ATOM 814 N N . MET A 1 103 ? -8.405 -8.815 -2.446 1.00 94.75 103 MET A N 1
ATOM 815 C CA . MET A 1 103 ? -7.932 -10.164 -2.745 1.00 94.75 103 MET A CA 1
ATOM 816 C C . MET A 1 103 ? -9.012 -11.225 -2.502 1.00 94.75 103 MET A C 1
ATOM 818 O O . MET A 1 103 ? -9.254 -12.011 -3.410 1.00 94.75 103 MET A O 1
ATOM 822 N N . ILE A 1 104 ? -9.688 -11.250 -1.344 1.00 94.12 104 ILE A N 1
ATOM 823 C CA . ILE A 1 104 ? -10.685 -12.298 -1.022 1.00 94.12 104 ILE A CA 1
ATOM 824 C C . ILE A 1 104 ? -11.922 -12.270 -1.929 1.00 94.12 104 ILE A C 1
ATOM 826 O O . ILE A 1 104 ? -12.586 -13.289 -2.086 1.00 94.12 104 ILE A O 1
ATOM 830 N N . HIS A 1 105 ? -12.245 -11.113 -2.509 1.00 92.56 105 HIS A N 1
ATOM 831 C CA . HIS A 1 105 ? -13.364 -10.963 -3.440 1.00 92.56 105 HIS A CA 1
ATOM 832 C C . HIS A 1 105 ? -12.938 -11.053 -4.907 1.00 92.56 105 HIS A C 1
ATOM 834 O O . HIS A 1 105 ? -13.792 -10.957 -5.788 1.00 92.56 105 HIS A O 1
ATOM 840 N N . MET A 1 106 ? -11.644 -11.233 -5.187 1.00 94.50 106 MET A N 1
ATOM 841 C CA . MET A 1 106 ? -11.182 -11.402 -6.556 1.00 94.50 106 MET A CA 1
ATOM 842 C C . MET A 1 106 ? -11.681 -12.732 -7.119 1.00 94.50 106 MET A C 1
ATOM 844 O O . MET A 1 106 ? -11.569 -13.780 -6.488 1.00 94.50 106 MET A O 1
ATOM 848 N N . GLN A 1 107 ? -12.210 -12.685 -8.331 1.00 94.19 107 GLN A N 1
ATOM 849 C CA . GLN A 1 107 ? -12.626 -13.856 -9.089 1.00 94.19 107 GLN A CA 1
ATOM 850 C C . GLN A 1 107 ? -12.049 -13.745 -10.490 1.00 94.19 107 GLN A C 1
ATOM 852 O O . GLN A 1 107 ? -11.766 -12.642 -10.963 1.00 94.19 107 GLN A O 1
ATOM 857 N N . GLU A 1 108 ? -11.860 -14.879 -11.151 1.00 94.44 108 GLU A N 1
ATOM 858 C CA . GLU A 1 108 ? -11.484 -14.863 -12.556 1.00 94.44 108 GLU A CA 1
ATOM 859 C C . GLU A 1 108 ? -12.641 -14.284 -13.375 1.00 94.44 108 GLU A C 1
ATOM 861 O O . GLU A 1 108 ? -13.802 -14.640 -13.177 1.00 94.44 108 GLU A O 1
ATOM 866 N N . HIS A 1 109 ? -12.320 -13.328 -14.238 1.00 95.56 109 HIS A N 1
ATOM 867 C CA . HIS A 1 109 ? -13.267 -12.665 -15.123 1.00 95.56 109 HIS A CA 1
ATOM 868 C C . HIS A 1 109 ? -12.508 -12.059 -16.301 1.00 95.56 109 HIS A C 1
ATOM 870 O O . HIS A 1 109 ? -11.349 -11.656 -16.155 1.00 95.56 109 HIS A O 1
ATOM 876 N N . ASP A 1 110 ? -13.186 -11.947 -17.439 1.00 96.00 110 ASP A N 1
ATOM 877 C CA . ASP A 1 110 ? -12.690 -11.195 -18.586 1.00 96.00 110 ASP A CA 1
ATOM 878 C C . ASP A 1 110 ? -12.803 -9.690 -18.335 1.00 96.00 110 ASP A C 1
ATOM 880 O O . ASP A 1 110 ? -13.630 -9.221 -17.543 1.00 96.00 110 ASP A O 1
ATOM 884 N N . TYR A 1 111 ? -11.968 -8.906 -19.014 1.00 96.06 111 TYR A N 1
ATOM 885 C CA . TYR A 1 111 ? -12.101 -7.457 -18.974 1.00 96.06 111 TYR A CA 1
ATOM 886 C C . TYR A 1 111 ? -13.425 -7.047 -19.621 1.00 96.06 111 TYR A C 1
ATOM 888 O O . TYR A 1 111 ? -13.643 -7.257 -20.813 1.00 96.06 111 TYR A O 1
ATOM 896 N N . GLU A 1 112 ? -14.283 -6.387 -18.847 1.00 96.38 112 GLU A N 1
ATOM 897 C CA . GLU A 1 112 ? -15.489 -5.759 -19.371 1.00 96.38 112 GLU A CA 1
ATOM 898 C C . GLU A 1 112 ? -15.571 -4.319 -18.882 1.00 96.38 112 GLU A C 1
ATOM 900 O O . GLU A 1 112 ? -15.645 -4.066 -17.678 1.00 96.38 112 GLU A O 1
ATOM 905 N N . GLN A 1 113 ? -15.541 -3.365 -19.810 1.00 95.75 113 GLN A N 1
ATOM 906 C CA . GLN A 1 113 ? -15.525 -1.949 -19.466 1.00 95.75 113 GLN A CA 1
ATOM 907 C C . GLN A 1 113 ? -16.848 -1.511 -18.819 1.00 95.75 113 GLN A C 1
ATOM 909 O O . GLN A 1 113 ? -17.933 -1.853 -19.289 1.00 95.75 113 GLN A O 1
ATOM 914 N N . ALA A 1 114 ? -16.767 -0.707 -17.760 1.00 95.31 114 ALA A N 1
ATOM 915 C CA . ALA A 1 114 ? -17.929 -0.048 -17.176 1.00 95.31 114 ALA A CA 1
ATOM 916 C C . ALA A 1 114 ? -18.522 1.009 -18.127 1.00 95.31 114 ALA A C 1
ATOM 918 O O . ALA A 1 114 ? -17.797 1.716 -18.824 1.00 95.31 114 ALA A O 1
ATOM 919 N N . GLU A 1 115 ? -19.845 1.196 -18.090 1.00 93.88 115 GLU A N 1
ATOM 920 C CA . GLU A 1 115 ? -20.555 2.112 -19.004 1.00 93.88 115 GLU A CA 1
ATOM 921 C C . GLU A 1 115 ? -20.035 3.559 -18.972 1.00 93.88 115 GLU A C 1
ATOM 923 O O . GLU A 1 115 ? -20.060 4.257 -19.982 1.00 93.88 115 GLU A O 1
ATOM 928 N N . ARG A 1 116 ? -19.589 4.029 -17.799 1.00 93.50 116 ARG A N 1
ATOM 929 C CA . ARG A 1 116 ? -19.222 5.438 -17.560 1.00 93.50 116 ARG A CA 1
ATOM 930 C C . ARG A 1 116 ? -17.754 5.658 -17.205 1.00 93.50 116 ARG A C 1
ATOM 932 O O . ARG A 1 116 ? -17.356 6.800 -16.991 1.00 93.50 116 ARG A O 1
ATOM 939 N N . PHE A 1 117 ? -16.959 4.596 -17.110 1.00 91.38 117 PHE A N 1
ATOM 940 C CA . PHE A 1 117 ? -15.574 4.673 -16.652 1.00 91.38 117 PHE A CA 1
ATOM 941 C C . PHE A 1 117 ? -14.672 3.819 -17.536 1.00 91.38 117 PHE A C 1
ATOM 943 O O . PHE A 1 117 ? -15.054 2.731 -17.956 1.00 91.38 117 PHE A O 1
ATOM 950 N N . VAL A 1 118 ? -13.452 4.296 -17.790 1.00 92.12 118 VAL A N 1
ATOM 951 C CA . VAL A 1 118 ? -12.431 3.553 -18.548 1.00 92.12 118 VAL A CA 1
ATOM 952 C C . VAL A 1 118 ? -11.744 2.550 -17.619 1.00 92.12 118 VAL A C 1
ATOM 954 O O . VAL A 1 118 ? -10.568 2.696 -17.298 1.00 92.12 118 VAL A O 1
ATOM 957 N N . CYS A 1 119 ? -12.507 1.599 -17.085 1.00 93.81 119 CYS A N 1
ATOM 958 C CA . CYS A 1 119 ? -12.015 0.519 -16.237 1.00 93.81 119 CYS A CA 1
ATOM 959 C C . CYS A 1 119 ? -12.934 -0.704 -16.303 1.00 93.81 119 CYS A C 1
ATOM 961 O O . CYS A 1 119 ? -14.107 -0.601 -16.666 1.00 93.81 119 CYS A O 1
ATOM 963 N N . CYS A 1 120 ? -12.403 -1.858 -15.906 1.00 95.00 120 CYS A N 1
ATOM 964 C CA . CYS A 1 120 ? -13.165 -3.082 -15.751 1.00 95.00 120 CYS A CA 1
ATOM 965 C C . CYS A 1 120 ? -14.257 -2.887 -14.693 1.00 95.00 120 CYS A C 1
ATOM 967 O O . CYS A 1 120 ? -13.967 -2.525 -13.551 1.00 95.00 120 CYS A O 1
ATOM 969 N N . LYS A 1 121 ? -15.508 -3.183 -15.043 1.00 95.00 121 LYS A N 1
ATOM 970 C CA . LYS A 1 121 ? -16.667 -3.035 -14.154 1.00 95.00 121 LYS A CA 1
ATOM 971 C C . LYS A 1 121 ? -16.627 -3.959 -12.932 1.00 95.00 121 LYS A C 1
ATOM 973 O O . LYS A 1 121 ? -17.311 -3.682 -11.953 1.00 95.00 121 LYS A O 1
ATOM 978 N N . TYR A 1 122 ? -15.841 -5.036 -12.983 1.00 93.38 122 TYR A N 1
ATOM 979 C CA . TYR A 1 122 ? -15.737 -6.027 -11.910 1.00 93.38 122 TYR A CA 1
ATOM 980 C C . TYR A 1 122 ? -14.632 -5.694 -10.905 1.00 93.38 122 TYR A C 1
ATOM 982 O O . TYR A 1 122 ? -14.884 -5.636 -9.705 1.00 93.38 122 TYR A O 1
ATOM 990 N N . CYS A 1 123 ? -13.406 -5.453 -11.378 1.00 92.50 123 CYS A N 1
ATOM 991 C CA . CYS A 1 123 ? -12.255 -5.223 -10.498 1.00 92.50 123 CYS A CA 1
ATOM 992 C C . CYS A 1 123 ? -11.746 -3.775 -10.479 1.00 92.50 123 CYS A C 1
ATOM 994 O O . CYS A 1 123 ? -10.860 -3.447 -9.687 1.00 92.50 123 CYS A O 1
ATOM 996 N N . GLY A 1 124 ? -12.273 -2.893 -11.331 1.00 91.19 124 GLY A N 1
ATOM 997 C CA . GLY A 1 124 ? -11.828 -1.502 -11.443 1.00 91.19 124 GLY A CA 1
ATOM 998 C C . GLY A 1 124 ? -10.435 -1.330 -12.058 1.00 91.19 124 GLY A C 1
ATOM 999 O O . GLY A 1 124 ? -9.864 -0.248 -11.960 1.00 91.19 124 GLY A O 1
ATOM 1000 N N . PHE A 1 125 ? -9.862 -2.373 -12.667 1.00 93.00 125 PHE A N 1
ATOM 1001 C CA . PHE A 1 125 ? -8.592 -2.278 -13.391 1.00 93.00 125 PHE A CA 1
ATOM 1002 C C . PHE A 1 125 ? -8.757 -1.407 -14.642 1.00 93.00 125 PHE A C 1
ATOM 1004 O O . PHE A 1 125 ? -9.707 -1.603 -15.393 1.00 93.00 125 PHE A O 1
ATOM 1011 N N . HIS A 1 126 ? -7.874 -0.435 -14.859 1.00 89.38 126 HIS A N 1
ATOM 1012 C CA . HIS A 1 126 ? -8.049 0.561 -15.919 1.00 89.38 126 HIS A CA 1
ATOM 1013 C C . HIS A 1 126 ? -7.630 0.035 -17.298 1.00 89.38 126 HIS A C 1
ATOM 1015 O O . HIS A 1 126 ? -8.485 -0.136 -18.168 1.00 89.38 126 HIS A O 1
ATOM 1021 N N . HIS A 1 127 ? -6.335 -0.217 -17.481 1.00 88.75 127 HIS A N 1
ATOM 1022 C CA . HIS A 1 127 ? -5.721 -0.715 -18.711 1.00 88.75 127 HIS A CA 1
ATOM 1023 C C . HIS A 1 127 ? -4.382 -1.378 -18.378 1.00 88.75 127 HIS A C 1
ATOM 1025 O O . HIS A 1 127 ? -3.829 -1.136 -17.301 1.00 88.75 127 HIS A O 1
ATOM 1031 N N . ASP A 1 128 ? -3.887 -2.201 -19.297 1.00 94.44 128 ASP A N 1
ATOM 1032 C CA . ASP A 1 128 ? -2.576 -2.829 -19.174 1.00 94.44 128 ASP A CA 1
ATOM 1033 C C . ASP A 1 128 ? -1.492 -1.750 -19.193 1.00 94.44 128 ASP A C 1
ATOM 1035 O O . ASP A 1 128 ? -1.516 -0.843 -20.029 1.00 94.44 128 ASP A O 1
ATOM 1039 N N . GLN A 1 129 ? -0.575 -1.809 -18.234 1.00 94.06 129 GLN A N 1
ATOM 1040 C CA . GLN A 1 129 ? 0.420 -0.758 -18.043 1.00 94.06 129 GLN A CA 1
ATOM 1041 C C . GLN A 1 129 ? 1.661 -1.292 -17.340 1.00 94.06 129 GLN A C 1
ATOM 1043 O O . GLN A 1 129 ? 1.594 -2.243 -16.559 1.00 94.06 129 GLN A O 1
ATOM 1048 N N . TRP A 1 130 ? 2.796 -0.636 -17.570 1.00 97.00 130 TRP A N 1
ATOM 1049 C CA . TRP A 1 130 ? 3.975 -0.863 -16.748 1.00 97.00 130 TRP A CA 1
ATOM 1050 C C . TRP A 1 130 ? 3.823 -0.183 -15.392 1.00 97.00 130 TRP A C 1
ATOM 1052 O O . TRP A 1 130 ? 3.344 0.945 -15.284 1.00 97.00 130 TRP A O 1
ATOM 1062 N N . GLU A 1 131 ? 4.293 -0.859 -14.352 1.00 95.62 131 GLU A N 1
ATOM 1063 C CA . GLU A 1 131 ? 4.267 -0.372 -12.978 1.00 95.62 131 GLU A CA 1
ATOM 1064 C C . GLU A 1 131 ? 5.629 -0.567 -12.323 1.00 95.62 131 GLU A C 1
ATOM 1066 O O . GLU A 1 131 ? 6.278 -1.592 -12.510 1.00 95.62 131 GLU A O 1
ATOM 1071 N N . ASN A 1 132 ? 6.052 0.404 -11.510 1.00 96.88 132 ASN A N 1
ATOM 1072 C CA . ASN A 1 132 ? 7.225 0.262 -10.646 1.00 96.88 132 ASN A CA 1
ATOM 1073 C C . ASN A 1 132 ? 6.754 -0.177 -9.253 1.00 96.88 132 ASN A C 1
ATOM 1075 O O . ASN A 1 132 ? 6.344 0.651 -8.427 1.00 96.88 132 ASN A O 1
ATOM 1079 N N . LEU A 1 133 ? 6.810 -1.482 -8.985 1.00 96.50 133 LEU A N 1
ATOM 1080 C CA . L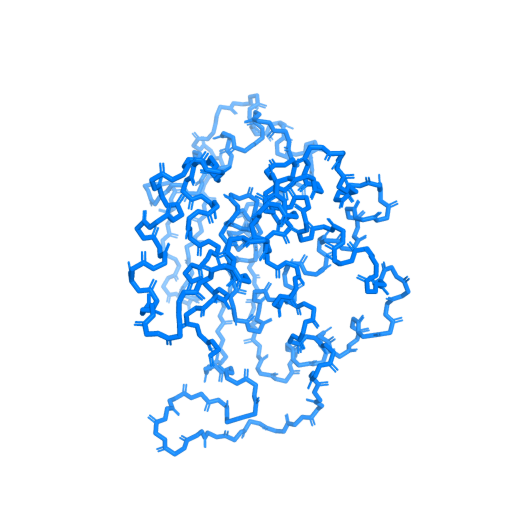EU A 1 133 ? 6.290 -2.064 -7.747 1.00 96.50 133 LEU A CA 1
ATOM 1081 C C . LEU A 1 133 ? 7.080 -1.584 -6.527 1.00 96.50 133 LEU A C 1
ATOM 1083 O O . LEU A 1 133 ? 6.494 -1.339 -5.473 1.00 96.50 133 LEU A O 1
ATOM 1087 N N . SER A 1 134 ? 8.386 -1.343 -6.659 1.00 96.75 134 SER A N 1
ATOM 1088 C CA . SER A 1 134 ? 9.200 -0.817 -5.558 1.00 96.75 134 SER A CA 1
ATOM 1089 C C . SER A 1 134 ? 8.785 0.592 -5.132 1.00 96.75 134 SER A C 1
ATOM 1091 O O . SER A 1 134 ? 8.775 0.894 -3.933 1.00 96.75 134 SER A O 1
ATOM 1093 N N . ARG A 1 135 ? 8.352 1.447 -6.067 1.00 96.00 135 ARG A N 1
ATOM 1094 C CA . ARG A 1 135 ? 7.751 2.750 -5.734 1.00 96.00 135 ARG A CA 1
ATOM 1095 C C . ARG A 1 135 ? 6.449 2.573 -4.944 1.00 96.00 135 ARG A C 1
ATOM 1097 O O . ARG A 1 135 ? 6.224 3.301 -3.973 1.00 96.00 135 ARG A O 1
ATOM 1104 N N . ILE A 1 136 ? 5.600 1.623 -5.341 1.00 95.75 136 ILE A N 1
ATOM 1105 C CA . ILE A 1 136 ? 4.342 1.318 -4.643 1.00 95.75 136 ILE A CA 1
ATOM 1106 C C . ILE A 1 136 ? 4.635 0.809 -3.223 1.00 95.75 136 ILE A C 1
ATOM 1108 O O . ILE A 1 136 ? 4.110 1.372 -2.260 1.00 95.75 136 ILE A O 1
ATOM 1112 N N . ARG A 1 137 ? 5.542 -0.169 -3.064 1.00 95.81 137 ARG A N 1
ATOM 1113 C CA . ARG A 1 137 ? 5.992 -0.674 -1.749 1.00 95.81 137 ARG A CA 1
ATOM 1114 C C . ARG A 1 137 ? 6.506 0.461 -0.869 1.00 95.81 137 ARG A C 1
ATOM 1116 O O . ARG A 1 137 ? 6.119 0.574 0.291 1.00 95.81 137 ARG A O 1
ATOM 1123 N N . TYR A 1 138 ? 7.338 1.349 -1.414 1.00 95.38 138 TYR A N 1
ATOM 1124 C CA . TYR A 1 138 ? 7.815 2.525 -0.687 1.00 95.38 138 TYR A CA 1
ATOM 1125 C C . TYR A 1 138 ? 6.668 3.421 -0.200 1.00 95.38 138 TYR A C 1
ATOM 1127 O O . TYR A 1 138 ? 6.653 3.814 0.968 1.00 95.38 138 TYR A O 1
ATOM 1135 N N . ALA A 1 139 ? 5.697 3.729 -1.065 1.00 93.00 139 ALA A N 1
ATOM 1136 C CA . ALA A 1 139 ? 4.540 4.534 -0.686 1.00 93.00 139 ALA A CA 1
ATOM 1137 C C . ALA A 1 139 ? 3.731 3.867 0.440 1.00 93.00 139 ALA A C 1
ATOM 1139 O O . ALA A 1 139 ? 3.316 4.549 1.377 1.00 93.00 139 ALA A O 1
ATOM 1140 N N . ILE A 1 140 ? 3.573 2.545 0.393 1.00 93.12 140 ILE A N 1
ATOM 1141 C CA . ILE A 1 140 ? 2.931 1.754 1.448 1.00 93.12 140 ILE A CA 1
ATOM 1142 C C . ILE A 1 140 ? 3.734 1.828 2.760 1.00 93.12 140 ILE A C 1
ATOM 1144 O O . ILE A 1 140 ? 3.153 2.076 3.814 1.00 93.12 140 ILE A O 1
ATOM 1148 N N . HIS A 1 141 ? 5.072 1.740 2.730 1.00 92.50 141 HIS A N 1
ATOM 1149 C CA . HIS A 1 141 ? 5.920 1.928 3.927 1.00 92.50 141 HIS A CA 1
ATOM 1150 C C . HIS A 1 141 ? 5.809 3.322 4.559 1.00 92.50 141 HIS A C 1
ATOM 1152 O O . HIS A 1 141 ? 6.057 3.463 5.758 1.00 92.50 141 HIS A O 1
ATOM 1158 N N . LEU A 1 142 ? 5.407 4.344 3.796 1.00 89.38 142 LEU A N 1
ATOM 1159 C CA . LEU A 1 142 ? 5.073 5.668 4.338 1.00 89.38 142 LEU A CA 1
ATOM 1160 C C . LEU A 1 142 ? 3.697 5.728 5.026 1.00 89.38 142 LEU A C 1
ATOM 1162 O O . LEU A 1 142 ? 3.370 6.754 5.621 1.00 89.38 142 LEU A O 1
ATOM 1166 N N . GLY A 1 143 ? 2.903 4.659 4.952 1.00 85.88 143 GLY A N 1
ATOM 1167 C CA . GLY A 1 143 ? 1.525 4.614 5.435 1.00 85.88 143 GLY A CA 1
ATOM 1168 C C . GLY A 1 143 ? 0.507 5.190 4.450 1.00 85.88 143 GLY A C 1
ATOM 1169 O O . GLY A 1 143 ? -0.586 5.571 4.866 1.00 85.88 143 GLY A O 1
ATOM 1170 N N . ASN A 1 144 ? 0.845 5.282 3.158 1.00 85.56 144 ASN A N 1
ATOM 1171 C CA . ASN A 1 144 ? -0.143 5.614 2.134 1.00 85.56 144 ASN A CA 1
ATOM 1172 C C . ASN A 1 144 ? -0.995 4.385 1.808 1.00 85.56 144 ASN A C 1
ATOM 1174 O O . ASN A 1 144 ? -0.498 3.261 1.762 1.00 85.56 144 ASN A O 1
ATOM 1178 N N . THR A 1 145 ? -2.270 4.611 1.506 1.00 81.12 145 THR A N 1
ATOM 1179 C CA . THR A 1 145 ? -3.147 3.578 0.957 1.00 81.12 145 THR A CA 1
ATOM 1180 C C . THR A 1 145 ? -2.975 3.502 -0.560 1.00 81.12 145 THR A C 1
ATOM 1182 O O . THR A 1 145 ? -2.908 4.524 -1.242 1.00 81.12 145 THR A O 1
ATOM 1185 N N . TYR A 1 146 ? -2.917 2.284 -1.100 1.00 80.81 146 TYR A N 1
ATOM 1186 C CA . TYR A 1 146 ? -2.861 2.031 -2.541 1.00 80.81 146 TYR A CA 1
ATOM 1187 C C . TYR A 1 146 ? -4.052 1.158 -2.943 1.00 80.81 146 TYR A C 1
ATOM 1189 O O . TYR A 1 146 ? -4.003 -0.063 -2.876 1.00 80.81 146 TYR A O 1
ATOM 1197 N N . GLY A 1 147 ? -5.168 1.800 -3.295 1.00 77.25 147 GLY A N 1
ATOM 1198 C CA . GLY A 1 147 ? -6.457 1.128 -3.512 1.00 77.25 147 GLY A CA 1
ATOM 1199 C C . GLY A 1 147 ? -6.637 0.437 -4.861 1.00 77.25 147 GLY A C 1
ATOM 1200 O O . GLY A 1 147 ? -7.747 -0.004 -5.155 1.00 77.25 147 GLY A O 1
ATOM 1201 N N . SER A 1 148 ? -5.593 0.359 -5.689 1.00 88.81 148 SER A N 1
ATOM 1202 C CA . SER A 1 148 ? -5.626 -0.318 -6.989 1.00 88.81 148 SER A CA 1
ATOM 1203 C C . SER A 1 148 ? -5.402 -1.829 -6.860 1.00 88.81 148 SER A C 1
ATOM 1205 O O . SER A 1 148 ? -4.908 -2.319 -5.845 1.00 88.81 148 SER A O 1
ATOM 1207 N N . THR A 1 149 ? -5.739 -2.578 -7.911 1.00 92.25 149 THR A N 1
ATOM 1208 C CA . THR A 1 149 ? -5.499 -4.029 -7.992 1.00 92.25 149 THR A CA 1
ATOM 1209 C C . THR A 1 149 ? -4.010 -4.368 -7.900 1.00 92.25 149 THR A C 1
ATOM 1211 O O . THR A 1 149 ? -3.626 -5.197 -7.076 1.00 92.25 149 THR A O 1
ATOM 1214 N N . THR A 1 150 ? -3.160 -3.634 -8.624 1.00 94.12 150 THR A N 1
ATOM 1215 C CA . THR A 1 150 ? -1.696 -3.735 -8.513 1.00 94.12 150 THR A CA 1
ATOM 1216 C C . THR A 1 150 ? -1.196 -3.373 -7.117 1.00 94.12 150 THR A C 1
ATOM 1218 O O . THR A 1 150 ? -0.321 -4.047 -6.573 1.00 94.12 150 THR A O 1
ATOM 1221 N N . GLY A 1 151 ? -1.779 -2.338 -6.504 1.00 94.50 151 GLY A N 1
ATOM 1222 C CA . GLY A 1 151 ? -1.450 -1.912 -5.147 1.00 94.50 151 GLY A CA 1
ATOM 1223 C C . GLY A 1 151 ? -1.709 -3.003 -4.113 1.00 94.50 151 GLY A C 1
ATOM 1224 O O . GLY A 1 151 ? -0.829 -3.297 -3.308 1.00 94.50 151 GLY A O 1
ATOM 1225 N N . ALA A 1 152 ? -2.871 -3.655 -4.186 1.00 95.19 152 ALA A N 1
ATOM 1226 C CA . ALA A 1 152 ? -3.224 -4.747 -3.285 1.00 95.19 152 ALA A CA 1
ATOM 1227 C C . ALA A 1 152 ? -2.274 -5.944 -3.419 1.00 95.19 152 ALA A C 1
ATOM 1229 O O . ALA A 1 152 ? -1.794 -6.452 -2.410 1.00 95.19 152 ALA A O 1
ATOM 1230 N N . TYR A 1 153 ? -1.957 -6.366 -4.646 1.00 95.94 153 TYR A N 1
ATOM 1231 C CA . TYR A 1 153 ? -0.996 -7.450 -4.874 1.00 95.94 153 TYR A CA 1
ATOM 1232 C C . TYR A 1 153 ? 0.390 -7.105 -4.308 1.00 95.94 153 TYR A C 1
ATOM 1234 O O . TYR A 1 153 ? 0.997 -7.890 -3.576 1.00 95.94 153 TYR A O 1
ATOM 1242 N N . THR A 1 154 ? 0.862 -5.890 -4.593 1.00 96.12 154 THR A N 1
ATOM 1243 C CA . THR A 1 154 ? 2.167 -5.397 -4.135 1.00 96.12 154 THR A CA 1
ATOM 1244 C C . THR A 1 154 ? 2.250 -5.303 -2.611 1.00 96.12 154 THR A C 1
ATOM 1246 O O . THR A 1 154 ? 3.282 -5.625 -2.028 1.00 96.12 154 THR A O 1
ATOM 1249 N N . ASP A 1 155 ? 1.171 -4.872 -1.955 1.00 95.81 155 ASP A N 1
ATOM 1250 C CA . ASP A 1 155 ? 1.088 -4.818 -0.496 1.00 95.81 155 ASP A CA 1
ATOM 1251 C C . ASP A 1 155 ? 1.116 -6.219 0.121 1.00 95.81 155 ASP A C 1
ATOM 1253 O O . ASP A 1 155 ? 1.947 -6.491 0.990 1.00 95.81 155 ASP A O 1
ATOM 1257 N N . LEU A 1 156 ? 0.227 -7.108 -0.337 1.00 95.75 156 LEU A N 1
ATOM 1258 C CA . LEU A 1 156 ? 0.010 -8.425 0.267 1.00 95.75 156 LEU A CA 1
ATOM 1259 C C . LEU A 1 156 ? 1.232 -9.333 0.151 1.00 95.75 156 LEU A C 1
ATOM 1261 O O . LEU A 1 156 ? 1.580 -9.989 1.130 1.00 95.75 156 LEU A O 1
ATOM 1265 N N . THR A 1 157 ? 1.903 -9.330 -1.002 1.00 95.00 157 THR A N 1
ATOM 1266 C CA . THR A 1 157 ? 3.119 -10.130 -1.234 1.00 95.00 157 THR A CA 1
ATOM 1267 C C . THR A 1 157 ? 4.198 -9.836 -0.192 1.00 95.00 157 THR A C 1
ATOM 1269 O O . THR A 1 157 ? 4.686 -10.750 0.466 1.00 95.00 157 THR A O 1
ATOM 1272 N N . GLU A 1 158 ? 4.501 -8.560 0.051 1.00 94.62 158 GLU A N 1
ATOM 1273 C CA . GLU A 1 158 ? 5.458 -8.167 1.090 1.00 94.62 158 GLU A CA 1
ATOM 1274 C C . GLU A 1 158 ? 4.861 -8.289 2.508 1.00 94.62 158 GLU A C 1
ATOM 1276 O O . GLU A 1 158 ? 5.552 -8.666 3.458 1.00 94.62 158 GLU A O 1
ATOM 1281 N N . LEU A 1 159 ? 3.570 -7.984 2.691 1.00 95.31 159 LEU A N 1
ATOM 1282 C CA . LEU A 1 159 ? 2.911 -8.068 3.996 1.00 95.31 159 LEU A CA 1
ATOM 1283 C C . LEU A 1 159 ? 2.954 -9.489 4.553 1.00 95.31 159 LEU A C 1
ATOM 1285 O O . LEU A 1 159 ? 3.210 -9.644 5.744 1.00 95.31 159 LEU A O 1
ATOM 1289 N N . TYR A 1 160 ? 2.737 -10.510 3.729 1.00 95.12 160 TYR A N 1
ATOM 1290 C CA . TYR A 1 160 ? 2.730 -11.900 4.185 1.00 95.12 160 TYR A CA 1
ATOM 1291 C C . TYR A 1 160 ? 4.099 -12.338 4.698 1.00 95.12 160 TYR A C 1
ATOM 1293 O O . TYR A 1 160 ? 4.175 -12.939 5.770 1.00 95.12 160 TYR A O 1
ATOM 1301 N N . GLU A 1 161 ? 5.179 -11.952 4.018 1.00 93.44 161 GLU A N 1
ATOM 1302 C CA . GLU A 1 161 ? 6.543 -12.199 4.495 1.00 93.44 161 GLU A CA 1
ATOM 1303 C C . GLU A 1 161 ? 6.827 -11.492 5.826 1.00 93.44 161 GLU A C 1
ATOM 1305 O O . GLU A 1 161 ? 7.471 -12.041 6.722 1.00 93.44 161 GLU A O 1
ATOM 1310 N N . LEU A 1 162 ? 6.341 -10.260 5.982 1.00 93.50 162 LEU A N 1
ATOM 1311 C CA . LEU A 1 162 ? 6.529 -9.490 7.209 1.00 93.50 162 LEU A CA 1
ATOM 1312 C C . LEU A 1 162 ? 5.733 -10.075 8.380 1.00 93.50 162 LEU A C 1
ATOM 1314 O O . LEU A 1 162 ? 6.268 -10.177 9.485 1.00 93.50 162 LEU A O 1
ATOM 1318 N N . LEU A 1 163 ? 4.486 -10.480 8.143 1.00 93.00 163 LEU A N 1
ATOM 1319 C CA . LEU A 1 163 ? 3.634 -11.131 9.138 1.00 93.00 163 LEU A CA 1
ATOM 1320 C C . LEU A 1 163 ? 4.236 -12.458 9.610 1.00 93.00 163 LEU A C 1
ATOM 1322 O O . LEU A 1 163 ? 4.225 -12.750 10.805 1.00 93.00 163 LEU A O 1
ATOM 1326 N N . GLU A 1 164 ? 4.796 -13.244 8.692 1.00 92.44 164 GLU A N 1
ATOM 1327 C CA . GLU A 1 164 ? 5.491 -14.495 9.005 1.00 92.44 164 GLU A CA 1
ATOM 1328 C C . GLU A 1 164 ? 6.713 -14.268 9.908 1.00 92.44 164 GLU A C 1
ATOM 1330 O O . GLU A 1 164 ? 6.955 -15.034 10.839 1.00 92.44 164 GLU A O 1
ATOM 1335 N N . ARG A 1 165 ? 7.430 -13.155 9.710 1.00 92.25 165 ARG A N 1
ATOM 1336 C CA . ARG A 1 165 ? 8.549 -12.720 10.567 1.00 92.25 165 ARG A CA 1
ATOM 1337 C C . ARG A 1 165 ? 8.106 -12.054 11.880 1.00 92.25 165 ARG A C 1
ATOM 1339 O O . ARG A 1 165 ? 8.954 -11.581 12.633 1.00 92.25 165 ARG A O 1
ATOM 1346 N N . GLY A 1 166 ? 6.803 -11.989 12.160 1.00 91.19 166 GLY A N 1
ATOM 1347 C CA . GLY A 1 166 ? 6.246 -11.424 13.393 1.00 91.19 166 GLY A CA 1
ATOM 1348 C C . GLY A 1 166 ? 6.098 -9.898 13.405 1.00 91.19 166 GLY A C 1
ATOM 1349 O O . GLY A 1 166 ? 5.836 -9.319 14.460 1.00 91.19 166 GLY A O 1
ATOM 1350 N N . TYR A 1 167 ? 6.249 -9.222 12.263 1.00 92.94 167 TYR A N 1
ATOM 1351 C CA . TYR A 1 167 ? 5.893 -7.805 12.150 1.00 92.94 167 TYR A CA 1
ATOM 1352 C C . TYR A 1 167 ? 4.373 -7.626 12.057 1.00 92.94 167 TYR A C 1
ATOM 1354 O O . TYR A 1 167 ? 3.642 -8.555 11.736 1.00 92.94 167 TYR A O 1
ATOM 1362 N N . GLY A 1 168 ? 3.886 -6.412 12.328 1.00 91.56 168 GLY A N 1
ATOM 1363 C CA . GLY A 1 168 ? 2.457 -6.094 12.237 1.00 91.56 168 GLY A CA 1
ATOM 1364 C C . GLY A 1 168 ? 1.607 -6.627 13.393 1.00 91.56 168 GLY A C 1
ATOM 1365 O O . GLY A 1 168 ? 0.390 -6.505 13.350 1.00 91.56 168 GLY A O 1
ATOM 1366 N N . VAL A 1 169 ? 2.221 -7.182 14.442 1.00 95.19 169 VAL A N 1
ATOM 1367 C CA . VAL A 1 169 ? 1.513 -7.491 15.690 1.00 95.19 169 VAL A CA 1
ATOM 1368 C C . VAL A 1 169 ? 1.232 -6.176 16.431 1.00 95.19 169 VAL A C 1
ATOM 1370 O O . VAL A 1 169 ? 2.186 -5.449 16.732 1.00 95.19 169 VAL A O 1
ATOM 1373 N N . PRO A 1 170 ? -0.039 -5.844 16.722 1.00 95.62 170 PRO A N 1
ATOM 1374 C CA . PRO A 1 170 ? -0.382 -4.600 17.394 1.00 95.62 170 PRO A CA 1
ATOM 1375 C C . PRO A 1 170 ? 0.104 -4.615 18.842 1.00 95.62 170 PRO A C 1
ATOM 1377 O O . PRO A 1 170 ? 0.007 -5.623 19.546 1.00 95.62 170 PRO A O 1
ATOM 1380 N N . LYS A 1 171 ? 0.620 -3.476 19.295 1.00 96.12 171 LYS A N 1
ATOM 1381 C CA . LYS A 1 171 ? 0.974 -3.236 20.693 1.00 96.12 171 LYS A CA 1
ATOM 1382 C C . LYS A 1 171 ? -0.260 -2.823 21.487 1.00 96.12 171 LYS A C 1
ATOM 1384 O O . LYS A 1 171 ? -1.265 -2.390 20.921 1.00 96.12 171 LYS A O 1
ATOM 1389 N N . SER A 1 172 ? -0.166 -2.885 22.812 1.00 96.75 172 SER A N 1
ATOM 1390 C CA . SER A 1 172 ? -1.237 -2.441 23.711 1.00 96.75 172 SER A CA 1
ATOM 1391 C C . SER A 1 172 ? -1.664 -0.998 23.433 1.00 96.75 172 SER A C 1
ATOM 1393 O O . SER A 1 172 ? -2.855 -0.697 23.465 1.00 96.75 172 SER A O 1
ATOM 1395 N N . GLU A 1 173 ? -0.717 -0.116 23.107 1.00 94.12 173 GLU A N 1
ATOM 1396 C CA . GLU A 1 173 ? -0.999 1.281 22.771 1.00 94.12 173 GLU A CA 1
ATOM 1397 C C . GLU A 1 173 ? -1.766 1.416 21.447 1.00 94.12 173 GLU A C 1
ATOM 1399 O O . GLU A 1 173 ? -2.656 2.260 21.348 1.00 94.12 173 GLU A O 1
ATOM 1404 N N . ASP A 1 174 ? -1.474 0.567 20.454 1.00 93.19 174 ASP A N 1
ATOM 1405 C CA . ASP A 1 174 ? -2.190 0.568 19.173 1.00 93.19 174 ASP A CA 1
ATOM 1406 C C . ASP A 1 174 ? -3.650 0.148 19.370 1.00 93.19 174 ASP A C 1
ATOM 1408 O O . ASP A 1 174 ? -4.563 0.787 18.849 1.00 93.19 174 ASP A O 1
ATOM 1412 N N . ILE A 1 175 ? -3.875 -0.899 20.171 1.00 95.38 175 ILE A N 1
ATOM 1413 C CA . ILE A 1 175 ? -5.213 -1.413 20.492 1.00 95.38 175 ILE A CA 1
ATOM 1414 C C . ILE A 1 175 ? -6.019 -0.364 21.260 1.00 95.38 175 ILE A C 1
ATOM 1416 O O . ILE A 1 175 ? -7.187 -0.132 20.944 1.00 95.38 175 ILE A O 1
ATOM 1420 N N . GLN A 1 176 ? -5.411 0.293 22.252 1.00 94.94 176 GLN A N 1
ATOM 1421 C CA . GLN A 1 176 ? -6.066 1.357 23.017 1.00 94.94 176 GLN A CA 1
ATOM 1422 C C . GLN A 1 176 ? -6.472 2.526 22.118 1.00 94.94 176 GLN A C 1
ATOM 1424 O O . GLN A 1 176 ? -7.613 2.981 22.188 1.00 94.94 176 GLN A O 1
ATOM 1429 N N . LEU A 1 177 ? -5.568 2.982 21.250 1.00 92.19 177 LEU A N 1
ATOM 1430 C CA . LEU A 1 177 ? -5.836 4.074 20.317 1.00 92.19 177 LEU A CA 1
ATOM 1431 C C . LEU A 1 177 ? -6.927 3.693 19.306 1.00 92.19 177 LEU A C 1
ATOM 1433 O O . LEU A 1 177 ? -7.835 4.486 19.057 1.00 92.19 177 LEU A O 1
ATOM 1437 N N . PHE A 1 178 ? -6.895 2.469 18.777 1.00 92.00 178 PHE A N 1
ATOM 1438 C CA . PHE A 1 178 ? -7.936 1.973 17.878 1.00 92.00 178 PHE A CA 1
ATOM 1439 C C . PHE A 1 178 ? -9.300 1.869 18.575 1.00 92.00 178 PHE A C 1
ATOM 1441 O O . PHE A 1 178 ? -10.309 2.294 18.022 1.00 92.00 178 PHE A O 1
ATOM 1448 N N . THR A 1 179 ? -9.333 1.398 19.822 1.00 93.94 179 THR A N 1
ATOM 1449 C CA . THR A 1 179 ? -10.561 1.341 20.636 1.00 93.94 179 THR A CA 1
ATOM 1450 C C . THR A 1 179 ? -11.123 2.740 20.888 1.00 93.94 179 THR A C 1
ATOM 1452 O O . THR A 1 179 ? -12.320 2.965 20.746 1.00 93.94 179 THR A O 1
ATOM 1455 N N . GLN A 1 180 ? -10.266 3.714 21.209 1.00 92.81 180 GLN A N 1
ATOM 1456 C CA . GLN A 1 180 ? -10.681 5.112 21.360 1.00 92.81 180 GLN A CA 1
ATOM 1457 C C . GLN A 1 180 ? -11.266 5.670 20.058 1.00 92.81 180 GLN A C 1
ATOM 1459 O O . GLN A 1 180 ? -12.247 6.408 20.105 1.00 92.81 180 GLN A O 1
ATOM 1464 N N . LEU A 1 181 ? -10.707 5.294 18.906 1.00 90.81 181 LEU A N 1
ATOM 1465 C CA . LEU A 1 181 ? -11.231 5.691 17.602 1.00 90.81 181 LEU A CA 1
ATOM 1466 C C . LEU A 1 181 ? -12.621 5.085 17.345 1.00 90.81 181 LEU A C 1
ATOM 1468 O O . LEU A 1 181 ? -13.514 5.812 16.918 1.00 90.81 181 LEU A O 1
ATOM 1472 N N . LEU A 1 182 ? -12.827 3.799 17.652 1.00 90.75 182 LEU A N 1
ATOM 1473 C CA . LEU A 1 182 ? -14.143 3.152 17.560 1.00 90.75 182 LEU A CA 1
ATOM 1474 C C . LEU A 1 182 ? -15.178 3.840 18.458 1.00 90.75 182 LEU A C 1
ATOM 1476 O O . LEU A 1 182 ? -16.246 4.210 17.982 1.00 90.75 182 LEU A O 1
ATOM 1480 N N . ASN A 1 183 ? -14.821 4.134 19.709 1.00 93.31 183 ASN A N 1
ATOM 1481 C CA . ASN A 1 183 ? -15.702 4.861 20.626 1.00 93.31 183 ASN A CA 1
ATOM 1482 C C . ASN A 1 183 ? -16.045 6.269 20.107 1.00 93.31 183 ASN A C 1
ATOM 1484 O O . ASN A 1 183 ? -17.139 6.774 20.347 1.00 93.31 183 ASN A O 1
ATOM 1488 N N . MET A 1 184 ? -15.124 6.929 19.391 1.00 91.19 184 MET A N 1
ATOM 1489 C CA . MET A 1 184 ? -15.421 8.2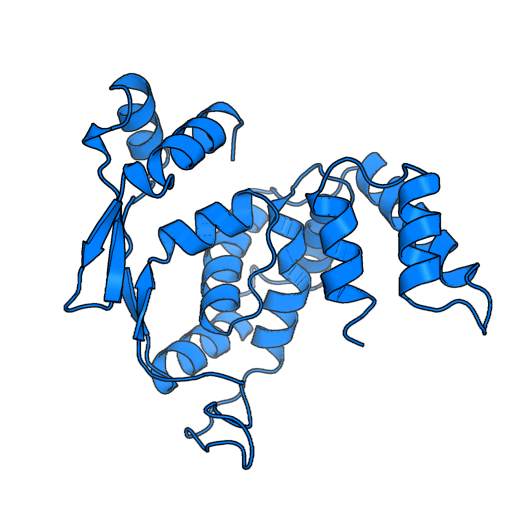16 18.759 1.00 91.19 184 MET A CA 1
ATOM 1490 C C . MET A 1 184 ? -16.453 8.085 17.635 1.00 91.19 184 MET A C 1
ATOM 1492 O O . MET A 1 184 ? -17.261 9.009 17.502 1.00 91.19 184 MET A O 1
ATOM 1496 N N . PHE A 1 185 ? -16.424 6.997 16.852 1.00 87.56 185 PHE A N 1
ATOM 1497 C CA . PHE A 1 185 ? -17.445 6.703 15.837 1.00 87.56 185 PHE A CA 1
ATOM 1498 C C . PHE A 1 185 ? -18.799 6.403 16.466 1.00 87.56 185 PHE A C 1
ATOM 1500 O O . PHE A 1 185 ? -19.790 6.979 16.043 1.00 87.56 185 PHE A O 1
ATOM 1507 N N . GLU A 1 186 ? -18.844 5.559 17.495 1.00 89.75 186 GLU A N 1
ATOM 1508 C CA . GLU A 1 186 ? -20.098 5.222 18.184 1.00 89.75 186 GLU A CA 1
ATOM 1509 C C . GLU A 1 186 ? -20.747 6.440 18.854 1.00 89.75 186 GLU A C 1
ATOM 1511 O O . GLU A 1 186 ? -21.965 6.513 18.965 1.00 89.75 186 GLU A O 1
ATOM 1516 N N . ALA A 1 187 ? -19.940 7.417 19.275 1.00 91.62 187 ALA A N 1
ATOM 1517 C CA . ALA A 1 187 ? -20.409 8.678 19.843 1.00 91.62 187 ALA A CA 1
ATOM 1518 C C . ALA A 1 187 ? -20.680 9.778 18.794 1.00 91.62 187 ALA A C 1
ATOM 1520 O O . ALA A 1 187 ? -20.867 10.937 19.176 1.00 91.62 187 ALA A O 1
ATOM 1521 N N . ALA A 1 188 ? -20.628 9.471 17.493 1.00 90.25 188 ALA A N 1
ATOM 1522 C CA . ALA A 1 188 ? -21.033 10.411 16.449 1.00 90.25 188 ALA A CA 1
ATOM 1523 C C . ALA A 1 188 ? -22.542 10.681 16.537 1.00 90.25 188 ALA A C 1
ATOM 1525 O O . ALA A 1 188 ? -23.326 9.761 16.752 1.00 90.25 188 ALA A O 1
ATOM 1526 N N . ALA A 1 189 ? -22.946 11.944 16.393 1.00 90.00 189 ALA A N 1
ATOM 1527 C CA . ALA A 1 189 ? -24.364 12.286 16.306 1.00 90.00 189 ALA A CA 1
ATOM 1528 C C . ALA A 1 189 ? -24.939 11.805 14.964 1.00 90.00 189 ALA A C 1
ATOM 1530 O O . ALA A 1 189 ? -24.213 11.781 13.970 1.00 90.00 189 ALA A O 1
ATOM 1531 N N . ASP A 1 190 ? -26.233 11.482 14.917 1.00 88.31 190 ASP A N 1
ATOM 1532 C CA . ASP A 1 190 ? -26.895 10.978 13.701 1.00 88.31 190 ASP A CA 1
ATOM 1533 C C . ASP A 1 190 ? -26.760 11.957 12.518 1.00 88.31 190 ASP A C 1
ATOM 1535 O O . ASP A 1 190 ? -26.636 11.554 11.362 1.00 88.31 190 ASP A O 1
ATOM 1539 N N . GLU A 1 191 ? -26.749 13.259 12.805 1.00 92.69 191 GLU A N 1
ATOM 1540 C CA . GLU A 1 191 ? -26.555 14.340 11.839 1.00 92.69 191 GLU A CA 1
ATOM 1541 C C . GLU A 1 191 ? -25.088 14.759 11.630 1.00 92.69 191 GLU A C 1
ATOM 1543 O O . GLU A 1 191 ? -24.817 15.675 10.844 1.00 92.69 191 GLU A O 1
ATOM 1548 N N . GLU A 1 192 ? -24.128 14.136 12.324 1.00 89.31 192 GLU A N 1
ATOM 1549 C CA . GLU A 1 192 ? -22.711 14.453 12.154 1.00 89.31 192 GLU A CA 1
ATOM 1550 C C . GLU A 1 192 ? -22.239 14.015 10.765 1.00 89.31 192 GLU A C 1
ATOM 1552 O O . GLU A 1 192 ? -22.107 12.837 10.439 1.00 89.31 192 GLU A O 1
ATOM 1557 N N . THR A 1 193 ? -21.927 14.996 9.925 1.00 88.06 193 THR A N 1
ATOM 1558 C CA . THR A 1 193 ? -21.371 14.733 8.600 1.00 88.06 193 THR A CA 1
ATOM 1559 C C . THR A 1 193 ? -19.931 14.217 8.694 1.00 88.06 193 THR A C 1
ATOM 1561 O O . THR A 1 193 ? -19.178 14.610 9.593 1.00 88.06 193 THR A O 1
ATOM 1564 N N . PRO A 1 194 ? -19.470 13.470 7.677 1.00 83.81 194 PRO A N 1
ATOM 1565 C CA . PRO A 1 194 ? -18.067 13.153 7.454 1.00 83.81 194 PRO A CA 1
ATOM 1566 C C . PRO A 1 194 ? -17.053 14.254 7.803 1.00 83.81 194 PRO A C 1
ATOM 1568 O O . PRO A 1 194 ? -16.138 14.077 8.607 1.00 83.81 194 PRO A O 1
ATOM 1571 N N . GLY A 1 195 ? -17.244 15.445 7.234 1.00 84.38 195 GLY A N 1
ATOM 1572 C CA . GLY A 1 195 ? -16.328 16.565 7.440 1.00 84.38 195 GLY A CA 1
ATOM 1573 C C . GLY A 1 195 ? -16.340 17.111 8.872 1.00 84.38 195 GLY A C 1
ATOM 1574 O O . GLY A 1 195 ? -15.330 17.654 9.324 1.00 84.38 195 GLY A O 1
ATOM 1575 N N . GLN A 1 196 ? -17.455 16.984 9.597 1.00 89.25 196 GLN A N 1
ATOM 1576 C CA . GLN A 1 196 ? -17.535 17.351 11.015 1.00 89.25 196 GLN A CA 1
ATOM 1577 C C . GLN A 1 196 ? -16.806 16.327 11.888 1.00 89.25 196 GLN A C 1
ATOM 1579 O O . GLN A 1 196 ? -15.993 16.732 12.724 1.00 89.25 196 GLN A O 1
ATOM 1584 N N . PHE A 1 197 ? -16.988 15.033 11.614 1.00 88.06 197 PHE A N 1
ATOM 1585 C CA . PHE A 1 197 ? -16.250 13.971 12.293 1.00 88.06 197 PHE A CA 1
ATOM 1586 C C . PHE A 1 197 ? -14.732 14.138 12.129 1.00 88.06 197 PHE A C 1
ATOM 1588 O O . PHE A 1 197 ? -13.985 14.085 13.106 1.00 88.06 197 PHE A O 1
ATOM 1595 N N . GLU A 1 198 ? -14.253 14.415 10.908 1.00 84.06 198 GLU A N 1
ATOM 1596 C CA . GLU A 1 198 ? -12.819 14.615 10.649 1.00 84.06 198 GLU A CA 1
ATOM 1597 C C . GLU A 1 198 ? -12.239 15.771 11.481 1.00 84.06 198 GLU A C 1
ATOM 1599 O O . GLU A 1 198 ? -11.139 15.669 12.039 1.00 84.06 198 GLU A O 1
ATOM 1604 N N . LYS A 1 199 ? -12.996 16.868 11.610 1.00 86.06 199 LYS A N 1
ATOM 1605 C CA . LYS A 1 199 ? -12.617 18.002 12.461 1.00 86.06 199 LYS A CA 1
ATOM 1606 C C . LYS A 1 199 ? -12.558 17.584 13.928 1.00 86.06 199 LYS A C 1
ATOM 1608 O O . LYS A 1 199 ? -11.558 17.871 14.581 1.00 86.06 199 LYS A O 1
ATOM 161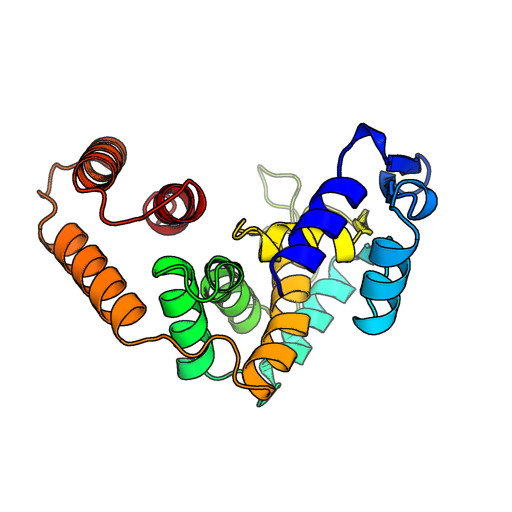3 N N . ARG A 1 200 ? -13.570 16.867 14.428 1.00 88.62 200 ARG A N 1
ATOM 1614 C CA . ARG A 1 200 ? -13.616 16.364 15.812 1.00 88.62 200 ARG A CA 1
ATOM 1615 C C . ARG A 1 200 ? -12.438 15.441 16.121 1.00 88.62 200 ARG A C 1
ATOM 1617 O O . ARG A 1 200 ? -11.781 15.609 17.149 1.00 88.62 200 ARG A O 1
ATOM 1624 N N . LEU A 1 201 ? -12.117 14.526 15.211 1.00 86.62 201 LEU A N 1
ATOM 1625 C CA . LEU A 1 201 ? -10.962 13.638 15.322 1.00 86.62 201 LEU A CA 1
ATOM 1626 C C . LEU A 1 201 ? -9.630 14.396 15.309 1.00 86.62 201 LEU A C 1
ATOM 1628 O O . LEU A 1 201 ? -8.728 14.099 16.090 1.00 86.62 201 LEU A O 1
ATOM 1632 N N . THR A 1 202 ? -9.497 15.401 14.447 1.00 83.88 202 THR A N 1
ATOM 1633 C CA . THR A 1 202 ? -8.293 16.241 14.413 1.00 83.88 202 THR A CA 1
ATOM 1634 C C . THR A 1 202 ? -8.131 17.012 15.726 1.00 83.88 202 THR A C 1
ATOM 1636 O O . THR A 1 202 ? -7.034 17.076 16.286 1.00 83.88 202 THR A O 1
ATOM 1639 N N . SER A 1 203 ? -9.228 17.555 16.261 1.00 87.69 203 SER A N 1
ATOM 1640 C CA . SER A 1 203 ? -9.250 18.280 17.534 1.00 87.69 203 SER A CA 1
ATOM 1641 C C . SER A 1 203 ? -8.955 17.395 18.746 1.00 87.69 203 SER A C 1
ATOM 1643 O O . SER A 1 203 ? -8.335 17.881 19.692 1.00 87.69 203 SER A O 1
ATOM 1645 N N . SER A 1 204 ? -9.334 16.111 18.723 1.00 87.62 204 SER A N 1
ATOM 1646 C CA . SER A 1 204 ? -9.026 15.173 19.813 1.00 87.62 204 SER A CA 1
ATOM 1647 C C . SER A 1 204 ? -7.539 14.821 19.895 1.00 87.62 204 SER A C 1
ATOM 1649 O O . SER A 1 204 ? -7.077 14.366 20.940 1.00 87.62 204 SER A O 1
ATOM 1651 N N . LYS A 1 205 ? -6.775 15.053 18.812 1.00 85.00 205 LYS A N 1
ATOM 1652 C CA . LYS A 1 205 ? -5.348 14.697 18.682 1.00 85.00 205 LYS A CA 1
ATOM 1653 C C . LYS A 1 205 ? -5.074 13.210 18.939 1.00 85.00 205 LYS A C 1
ATOM 1655 O O . LYS A 1 205 ? -3.951 12.845 19.289 1.00 85.00 205 LYS A O 1
ATOM 1660 N N . LEU A 1 206 ? -6.096 12.371 18.764 1.00 83.56 206 LEU A N 1
ATOM 1661 C CA . LEU A 1 206 ? -6.017 10.934 18.998 1.00 83.56 206 LEU A CA 1
ATOM 1662 C C . LEU A 1 206 ? -5.007 10.278 18.049 1.00 83.56 206 LEU A C 1
ATOM 1664 O O . LEU A 1 206 ? -4.136 9.525 18.475 1.00 83.56 206 LEU A O 1
ATOM 1668 N N . LEU A 1 207 ? -5.094 10.617 16.761 1.00 77.94 207 LEU A N 1
ATOM 1669 C CA . LEU A 1 207 ? -4.186 10.125 15.733 1.00 77.94 207 LEU A CA 1
ATOM 1670 C C . LEU A 1 207 ? -3.035 11.114 15.530 1.00 77.94 207 LEU A C 1
ATOM 1672 O O . LEU A 1 207 ? -3.249 12.309 15.318 1.00 77.94 207 LEU A O 1
ATOM 1676 N N . LYS A 1 208 ? -1.796 10.617 15.583 1.00 67.12 208 LYS A N 1
ATOM 1677 C CA . LYS A 1 208 ? -0.593 11.431 15.370 1.00 67.12 208 LYS A CA 1
ATOM 1678 C C . LYS A 1 208 ? -0.138 11.356 13.912 1.00 67.12 208 LYS A C 1
ATOM 1680 O O . LYS A 1 208 ? 0.094 10.275 13.382 1.00 67.12 208 LYS A O 1
ATOM 1685 N N . GLY A 1 209 ? 0.091 12.520 13.304 1.00 58.53 209 GLY A N 1
ATOM 1686 C CA . GLY A 1 209 ? 0.639 12.643 11.950 1.00 58.53 209 GLY A CA 1
ATOM 1687 C C . GLY A 1 209 ? -0.392 12.475 10.828 1.00 58.53 209 GLY A C 1
ATOM 1688 O O . GLY A 1 209 ? -1.530 12.074 11.045 1.00 58.53 209 GLY A O 1
ATOM 1689 N N . THR A 1 210 ? 0.027 12.791 9.601 1.00 53.34 210 THR A N 1
ATOM 1690 C CA . THR A 1 210 ? -0.816 12.766 8.392 1.00 53.34 210 THR A CA 1
ATOM 1691 C C . THR A 1 210 ? -1.322 11.372 8.021 1.00 53.34 210 THR A C 1
ATOM 1693 O O . THR A 1 210 ? -2.401 11.263 7.447 1.00 53.34 210 THR A O 1
ATOM 1696 N N . ALA A 1 211 ? -0.585 10.311 8.368 1.00 50.94 211 ALA A N 1
ATOM 1697 C CA . ALA A 1 211 ? -0.974 8.932 8.071 1.00 50.94 211 ALA A CA 1
ATOM 1698 C C . ALA A 1 211 ? -2.289 8.540 8.767 1.00 50.94 211 ALA A C 1
ATOM 1700 O O . ALA A 1 211 ? -3.170 7.986 8.120 1.00 50.94 211 ALA A O 1
ATOM 1701 N N . GLY A 1 212 ? -2.468 8.908 10.042 1.00 51.84 212 GLY A N 1
ATOM 1702 C CA . GLY A 1 212 ? -3.696 8.616 10.786 1.00 51.84 212 GLY A CA 1
ATOM 1703 C C . GLY A 1 212 ? -4.909 9.427 10.311 1.00 51.84 212 GLY A C 1
ATOM 1704 O O . GLY A 1 212 ? -6.001 8.886 10.177 1.00 51.84 212 GLY A O 1
ATOM 1705 N N . THR A 1 213 ? -4.735 10.709 9.972 1.00 53.03 213 THR A N 1
ATOM 1706 C CA . THR A 1 213 ? -5.841 11.551 9.470 1.00 53.03 213 THR A CA 1
ATOM 1707 C C . THR A 1 213 ? -6.274 11.163 8.049 1.00 53.03 213 THR A C 1
ATOM 1709 O O . THR A 1 213 ? -7.466 11.148 7.746 1.00 53.03 213 THR A O 1
ATOM 1712 N N . ASN A 1 214 ? -5.331 10.774 7.181 1.00 52.59 214 ASN A N 1
ATOM 1713 C CA . ASN A 1 214 ? -5.644 10.264 5.840 1.00 52.59 214 ASN A CA 1
ATOM 1714 C C . ASN A 1 214 ? -6.345 8.892 5.875 1.00 52.59 214 ASN A C 1
ATOM 1716 O O . ASN A 1 214 ? -7.097 8.568 4.959 1.00 52.59 214 ASN A O 1
ATOM 1720 N N . LEU A 1 215 ? -6.140 8.112 6.940 1.00 56.22 215 LEU A N 1
ATOM 1721 C CA . LEU A 1 215 ? -6.774 6.812 7.168 1.00 56.22 215 LEU A CA 1
ATOM 1722 C C . LEU A 1 215 ? -8.291 6.927 7.332 1.00 56.22 215 LEU A C 1
ATOM 1724 O O . LEU A 1 215 ? -9.047 6.202 6.690 1.00 56.22 215 LEU A O 1
ATOM 1728 N N . VAL A 1 216 ? -8.736 7.899 8.130 1.00 53.84 216 VAL A N 1
ATOM 1729 C CA . VAL A 1 216 ? -10.162 8.205 8.313 1.00 53.84 216 VAL A CA 1
ATOM 1730 C C . VAL A 1 216 ? -10.781 8.677 7.004 1.00 53.84 216 VAL A C 1
ATOM 1732 O O . VAL A 1 216 ? -11.841 8.194 6.622 1.00 53.84 216 VAL A O 1
ATOM 1735 N N . ARG A 1 217 ? -10.070 9.500 6.227 1.00 53.84 217 ARG A N 1
ATOM 1736 C CA . ARG A 1 217 ? -10.539 9.891 4.890 1.00 53.84 217 ARG A CA 1
ATOM 1737 C C . ARG A 1 217 ? -10.699 8.718 3.921 1.00 53.84 217 ARG A C 1
ATOM 1739 O O . ARG A 1 217 ? -11.600 8.750 3.089 1.00 53.84 217 ARG A O 1
ATOM 1746 N N . ALA A 1 218 ? -9.832 7.710 4.002 1.00 51.56 218 ALA A N 1
ATOM 1747 C CA . ALA A 1 218 ? -9.852 6.570 3.088 1.00 51.56 218 ALA A CA 1
ATOM 1748 C C . ALA A 1 218 ? -10.937 5.534 3.428 1.00 51.56 218 ALA A C 1
ATOM 1750 O O . ALA A 1 218 ? -11.527 4.980 2.504 1.00 51.56 218 ALA A O 1
ATOM 1751 N N . TYR A 1 219 ? -11.197 5.286 4.717 1.00 54.16 219 TYR A N 1
ATOM 1752 C CA . TYR A 1 219 ? -12.082 4.201 5.168 1.00 54.16 219 TYR A CA 1
ATOM 1753 C C . TYR A 1 219 ? -13.455 4.659 5.681 1.00 54.16 219 TYR A C 1
ATOM 1755 O O . TYR A 1 219 ? -14.397 3.879 5.625 1.00 54.16 219 TYR A O 1
ATOM 1763 N N . VAL A 1 220 ? -13.597 5.897 6.163 1.00 48.41 220 VAL A N 1
ATOM 1764 C CA . VAL A 1 220 ? -14.853 6.377 6.782 1.00 48.41 220 VAL A CA 1
ATOM 1765 C C . VAL A 1 220 ? -15.734 7.115 5.783 1.00 48.41 220 VAL A C 1
ATOM 1767 O O . VAL A 1 220 ? -16.947 7.110 5.918 1.00 48.41 220 VAL A O 1
ATOM 1770 N N . PHE A 1 221 ? -15.144 7.748 4.767 1.00 44.06 221 PHE A N 1
ATOM 1771 C CA . PHE A 1 221 ? -15.880 8.627 3.844 1.00 44.06 221 PHE A CA 1
ATOM 1772 C C . PHE A 1 221 ? -16.044 8.045 2.436 1.00 44.06 221 PHE A C 1
ATOM 1774 O O . PHE A 1 221 ? -16.374 8.772 1.500 1.00 44.06 221 PHE A O 1
ATOM 1781 N N . ARG A 1 222 ? -15.766 6.745 2.275 1.00 38.72 222 ARG A N 1
ATOM 1782 C CA . ARG A 1 222 ? -15.987 5.981 1.035 1.00 38.72 222 ARG A CA 1
ATOM 1783 C C . ARG A 1 222 ? -16.935 4.786 1.206 1.00 38.72 222 ARG A C 1
ATOM 1785 O O . ARG A 1 222 ? -17.151 4.076 0.225 1.00 38.72 222 ARG A O 1
ATOM 1792 N N . LEU A 1 223 ? -17.462 4.574 2.412 1.00 32.59 223 LEU A N 1
ATOM 1793 C CA . LEU A 1 223 ? -18.613 3.709 2.692 1.00 32.59 223 LEU A CA 1
ATOM 1794 C C . LEU A 1 223 ? -19.870 4.582 2.754 1.00 32.59 223 LEU A C 1
ATOM 1796 O O . LEU A 1 223 ? -20.932 4.080 2.336 1.00 32.59 223 LEU A O 1
#

Foldseek 3Di:
DDPLLLVLLVQFPDPVQWDQDPVQRDTQTDNVSGDPVNSVVCVVVVHDRFPKDFDAPQVLLVLLQVCLPPPLDDPVLLVLLCLCCLLVVQVLSLQSVLLVVLSNQRDRDDADADPPAQARPRNRHRGTGMDRLSSLVSCSSVNDHDNHSSSSSSSSVVSSVCVVVVPSRHDPSSVVLVVVVVVLVVPADPPQDLVNSLVVCVVVCSGDDPSNSVSCVVPVVPD

Sequence (223 aa):
MDKKMLAALKKLYHHTNSEYDVERGVSLYRTETLEPAARKQLEQYGWEANDTHEITHHDINRMLIALQSDGRASWSRIAGAFIAGVGGSFPRGVSSLMSYQRMIHMQEHDYEQAERFVCCKYCGFHHDQWENLSRIRYAIHLGNTYGSTTGAYTDLTELYELLERGYGVPKSEDIQLFTQLLNMFEAAADEETPGQFEKRLTSSKLLKGTAGTNLVRAYVFRL